Protein AF-A0A523PWT5-F1 (afdb_monomer_lite)

Structure (mmCIF, N/CA/C/O backbone):
data_AF-A0A523PWT5-F1
#
_entry.id   AF-A0A523PWT5-F1
#
loop_
_atom_site.group_PDB
_atom_site.id
_atom_site.type_symbol
_atom_site.label_atom_id
_atom_site.label_alt_id
_atom_site.label_comp_id
_atom_site.label_asym_id
_atom_site.label_entity_id
_atom_site.label_seq_id
_atom_site.pdbx_PDB_ins_code
_atom_site.Cartn_x
_atom_site.Cartn_y
_atom_site.Cartn_z
_atom_site.occupancy
_atom_site.B_iso_or_equiv
_atom_site.auth_seq_id
_atom_site.auth_comp_id
_atom_site.auth_asym_id
_atom_site.auth_atom_id
_atom_site.pdbx_PDB_model_num
ATOM 1 N N . MET A 1 1 ? 28.043 8.373 -42.646 1.00 54.19 1 MET A N 1
ATOM 2 C CA . MET A 1 1 ? 27.068 8.910 -41.674 1.00 54.19 1 MET A CA 1
ATOM 3 C C . MET A 1 1 ? 27.353 10.389 -41.492 1.00 54.19 1 MET A C 1
ATOM 5 O O . MET A 1 1 ? 28.503 10.727 -41.247 1.00 54.19 1 MET A O 1
ATOM 9 N N . SER A 1 2 ? 26.364 11.263 -41.674 1.00 70.19 2 SER A N 1
ATOM 10 C CA . SER A 1 2 ? 26.499 12.677 -41.309 1.00 70.19 2 SER A CA 1
ATOM 11 C C . SER A 1 2 ? 26.561 12.789 -39.786 1.00 70.19 2 SER A C 1
ATOM 13 O O . SER A 1 2 ? 25.683 12.261 -39.105 1.00 70.19 2 SER A O 1
ATOM 15 N N . VAL A 1 3 ? 27.586 13.450 -39.251 1.00 80.00 3 VAL A N 1
ATOM 16 C CA . VAL A 1 3 ? 27.663 13.758 -37.818 1.00 80.00 3 VAL A CA 1
ATOM 17 C C . VAL A 1 3 ? 26.552 14.761 -37.510 1.00 80.00 3 VAL A C 1
ATOM 19 O O . VAL A 1 3 ? 26.529 15.848 -38.082 1.00 80.00 3 VAL A O 1
ATOM 22 N N . LEU A 1 4 ? 25.593 14.372 -36.670 1.00 79.88 4 LEU A N 1
ATOM 23 C CA . LEU A 1 4 ? 24.513 15.260 -36.246 1.00 79.88 4 LEU A CA 1
ATOM 24 C C . LEU A 1 4 ? 25.080 16.330 -35.308 1.00 79.88 4 LEU A C 1
ATOM 26 O O . LEU A 1 4 ? 25.756 16.010 -34.330 1.00 79.88 4 LEU A O 1
ATOM 30 N N . ASP A 1 5 ? 24.784 17.597 -35.593 1.00 83.50 5 ASP A N 1
ATOM 31 C CA . ASP A 1 5 ? 25.078 18.694 -34.676 1.00 83.50 5 ASP A CA 1
ATOM 32 C C . ASP A 1 5 ? 24.077 18.666 -33.516 1.00 83.50 5 ASP A C 1
ATOM 34 O O . ASP A 1 5 ? 22.908 19.026 -33.651 1.00 83.50 5 ASP A O 1
ATOM 38 N N . SER A 1 6 ? 24.560 18.207 -32.366 1.00 80.31 6 SER A N 1
ATOM 39 C CA . SER A 1 6 ? 23.784 18.097 -31.130 1.00 80.31 6 SER A CA 1
ATOM 40 C C . SER A 1 6 ? 23.418 19.443 -30.487 1.00 80.31 6 SER A C 1
ATOM 42 O O . SER A 1 6 ? 22.618 19.449 -29.551 1.00 80.31 6 SER A O 1
ATOM 44 N N . LYS A 1 7 ? 23.990 20.571 -30.950 1.00 83.69 7 LYS A N 1
ATOM 45 C CA . LYS A 1 7 ? 23.779 21.928 -30.403 1.00 83.69 7 LYS A CA 1
ATOM 46 C C . LYS A 1 7 ? 23.855 22.001 -28.871 1.00 83.69 7 LYS A C 1
ATOM 48 O O . LYS A 1 7 ? 23.129 22.768 -28.235 1.00 83.69 7 LYS A O 1
ATOM 53 N N . ILE A 1 8 ? 24.726 21.189 -28.266 1.00 85.75 8 ILE A N 1
ATOM 54 C CA . ILE A 1 8 ? 24.908 21.158 -26.812 1.00 85.75 8 ILE A CA 1
ATOM 55 C C . ILE A 1 8 ? 25.409 22.536 -26.358 1.00 85.75 8 ILE A C 1
ATOM 57 O O . ILE A 1 8 ? 26.405 23.016 -26.900 1.00 85.75 8 ILE A O 1
ATOM 61 N N . PRO A 1 9 ? 24.788 23.166 -25.343 1.00 88.81 9 PRO A N 1
ATOM 62 C CA . PRO A 1 9 ? 25.244 24.463 -24.867 1.00 88.81 9 PRO A CA 1
ATOM 63 C C . PRO A 1 9 ? 26.698 24.428 -24.377 1.00 88.81 9 PRO A C 1
ATOM 65 O O . PRO A 1 9 ? 27.157 23.455 -23.763 1.00 88.81 9 PRO A O 1
ATOM 68 N N . GLU A 1 10 ? 27.425 25.508 -24.638 1.00 87.06 10 GLU A N 1
ATOM 69 C CA . GLU A 1 10 ? 28.826 25.655 -24.247 1.00 87.06 10 GLU A CA 1
ATOM 70 C C . GLU A 1 10 ? 28.987 25.921 -22.737 1.00 87.06 10 GLU A C 1
ATOM 72 O O . GLU A 1 10 ? 28.066 26.373 -22.052 1.00 87.06 10 GLU A O 1
ATOM 77 N N . GLY A 1 11 ? 30.186 25.651 -22.213 1.00 90.12 11 GLY A N 1
ATOM 78 C CA . GLY A 1 11 ? 30.576 25.963 -20.833 1.00 90.12 11 GLY A CA 1
ATOM 79 C C . GLY A 1 11 ? 30.589 24.774 -19.855 1.00 90.12 11 GLY A C 1
ATOM 80 O O . GLY A 1 11 ? 30.287 23.637 -20.239 1.00 90.12 11 GLY A O 1
ATOM 81 N N . PRO A 1 12 ? 30.970 25.019 -18.583 1.00 92.06 12 PRO A N 1
ATOM 82 C CA . PRO A 1 12 ? 31.099 23.984 -17.552 1.00 92.06 12 PRO A CA 1
ATOM 83 C C . PRO A 1 12 ? 29.768 23.292 -17.255 1.00 92.06 12 PRO A C 1
ATOM 85 O O . PRO A 1 12 ? 28.754 23.965 -17.094 1.00 92.06 12 PRO A O 1
ATOM 88 N N . LEU A 1 13 ? 29.766 21.959 -17.119 1.00 88.00 13 LEU A N 1
ATOM 89 C CA . LEU A 1 13 ? 28.544 21.155 -16.937 1.00 88.00 13 LEU A CA 1
ATOM 90 C C . LEU A 1 13 ? 27.651 21.654 -15.787 1.00 88.00 13 LEU A C 1
ATOM 92 O O . LEU A 1 13 ? 26.434 21.699 -15.949 1.00 88.00 13 LEU A O 1
ATOM 96 N N . LYS A 1 14 ? 28.265 22.079 -14.673 1.00 92.19 14 LYS A N 1
ATOM 97 C CA . LYS A 1 14 ? 27.580 22.620 -13.487 1.00 92.19 14 LYS A CA 1
ATOM 98 C C . LYS A 1 14 ? 26.657 23.799 -13.821 1.00 92.19 14 LYS A C 1
ATOM 100 O O . LYS A 1 14 ? 25.537 23.851 -13.326 1.00 92.19 14 LYS A O 1
ATOM 105 N N . ASP A 1 15 ? 27.114 24.709 -14.680 1.00 91.06 15 ASP A N 1
ATOM 106 C CA . ASP A 1 15 ? 26.415 25.967 -14.980 1.00 91.06 15 ASP A CA 1
ATOM 107 C C . ASP A 1 15 ? 25.777 25.969 -16.377 1.00 91.06 15 ASP A C 1
ATOM 109 O O . ASP A 1 15 ? 24.975 26.845 -16.700 1.00 91.06 15 ASP A O 1
ATOM 113 N N . LYS A 1 16 ? 26.111 24.977 -17.211 1.00 92.38 16 LYS A N 1
ATOM 114 C CA . LYS A 1 16 ? 25.746 24.872 -18.630 1.00 92.38 16 LYS A CA 1
ATOM 115 C C . LYS A 1 16 ? 24.257 25.105 -18.879 1.00 92.38 16 LYS A C 1
ATOM 117 O O . LYS A 1 16 ? 23.887 25.994 -19.645 1.00 92.38 16 LYS A O 1
ATOM 122 N N . TRP A 1 17 ? 23.396 24.340 -18.209 1.00 86.31 17 TRP A N 1
ATOM 123 C CA . TRP A 1 17 ? 21.947 24.413 -18.424 1.00 86.31 17 TRP A CA 1
ATOM 124 C C . TRP A 1 17 ? 21.312 25.657 -17.812 1.00 86.31 17 TRP A C 1
ATOM 126 O O . TRP A 1 17 ? 20.371 26.208 -18.381 1.00 86.31 17 TRP A O 1
ATOM 136 N N . THR A 1 18 ? 21.843 26.140 -16.691 1.00 90.44 18 THR A N 1
ATOM 137 C CA . THR A 1 18 ? 21.415 27.408 -16.089 1.00 90.44 18 THR A CA 1
ATOM 138 C C . THR A 1 18 ? 21.717 28.570 -17.031 1.00 90.44 18 THR A C 1
ATOM 140 O O . THR A 1 18 ? 20.829 29.356 -17.355 1.00 90.44 18 THR A O 1
ATOM 143 N N . ASN A 1 19 ? 22.939 28.625 -17.560 1.00 89.62 19 ASN A N 1
ATOM 144 C CA . ASN A 1 19 ? 23.363 29.646 -18.513 1.00 89.62 19 ASN A CA 1
ATOM 145 C C . ASN A 1 19 ? 22.569 29.584 -19.817 1.00 89.62 19 ASN A C 1
ATOM 147 O O . ASN A 1 19 ? 22.203 30.629 -20.353 1.00 89.62 19 ASN A O 1
ATOM 151 N N . HIS A 1 20 ? 22.276 28.380 -20.311 1.00 90.75 20 HIS A N 1
ATOM 152 C CA . HIS A 1 20 ? 21.443 28.204 -21.494 1.00 90.75 20 HIS A CA 1
ATOM 153 C C . HIS A 1 20 ? 20.022 28.736 -21.269 1.00 90.75 20 HIS A C 1
ATOM 155 O O . HIS A 1 20 ? 19.563 29.569 -22.045 1.00 90.75 20 HIS A O 1
ATOM 161 N N . LYS A 1 21 ? 19.356 28.340 -20.174 1.00 85.50 21 LYS A N 1
ATOM 162 C CA . LYS A 1 21 ? 18.002 28.820 -19.837 1.00 85.50 21 LYS A CA 1
ATOM 163 C C . LYS A 1 21 ? 17.928 30.338 -19.675 1.00 85.50 21 LYS A C 1
ATOM 165 O O . LYS A 1 21 ? 16.935 30.933 -20.066 1.00 85.50 21 LYS A O 1
ATOM 170 N N . ASN A 1 22 ? 18.972 30.965 -19.137 1.00 89.44 22 ASN A N 1
ATOM 171 C CA . ASN A 1 22 ? 19.004 32.418 -18.952 1.00 89.44 22 ASN A CA 1
ATOM 172 C C . ASN A 1 22 ? 19.191 33.195 -20.265 1.00 89.44 22 ASN A C 1
ATOM 174 O O . ASN A 1 22 ? 18.891 34.385 -20.312 1.00 89.44 22 ASN A O 1
ATOM 178 N N . LYS A 1 23 ? 19.728 32.551 -21.308 1.00 88.19 23 LYS A N 1
ATOM 179 C CA . LYS A 1 23 ? 20.067 33.189 -22.591 1.00 88.19 23 LYS A CA 1
ATOM 180 C C . LYS A 1 23 ? 19.168 32.757 -23.746 1.00 88.19 23 LYS A C 1
ATOM 182 O O . LYS A 1 23 ? 19.228 33.369 -24.808 1.00 88.19 23 LYS A O 1
ATOM 187 N N . ILE A 1 24 ? 18.391 31.688 -23.580 1.00 88.00 24 ILE A N 1
ATOM 188 C CA . ILE A 1 24 ? 17.516 31.187 -24.634 1.00 88.00 24 ILE A CA 1
ATOM 189 C C . ILE A 1 24 ? 16.408 32.202 -24.921 1.00 88.00 24 ILE A C 1
ATOM 191 O O . ILE A 1 24 ? 15.848 32.819 -24.015 1.00 88.00 24 ILE A O 1
ATOM 195 N N . ASN A 1 25 ? 16.078 32.363 -26.200 1.00 85.38 25 ASN A N 1
ATOM 196 C CA . ASN A 1 25 ? 14.958 33.198 -26.601 1.00 85.38 25 ASN A CA 1
ATOM 197 C C . ASN A 1 25 ? 13.656 32.602 -26.063 1.00 85.38 25 ASN A C 1
ATOM 199 O O . ASN A 1 25 ? 13.344 31.434 -26.306 1.00 85.38 25 ASN A O 1
ATOM 203 N N . VAL A 1 26 ? 12.880 33.419 -25.356 1.00 86.06 26 VAL A N 1
ATOM 204 C CA . VAL A 1 26 ? 11.539 33.039 -24.916 1.00 86.06 26 VAL A CA 1
ATOM 205 C C . VAL A 1 26 ? 10.606 32.904 -26.113 1.00 86.06 26 VAL A C 1
ATOM 207 O O . VAL A 1 26 ? 10.611 33.715 -27.040 1.00 86.06 26 VAL A O 1
ATOM 210 N N . ILE A 1 27 ? 9.785 31.861 -26.081 1.00 86.06 27 ILE A N 1
ATOM 211 C CA . ILE A 1 27 ? 8.830 31.569 -27.144 1.00 86.06 27 ILE A CA 1
ATOM 212 C C . ILE A 1 27 ? 7.533 32.304 -26.823 1.00 86.06 27 ILE A C 1
ATOM 214 O O . ILE A 1 27 ? 6.902 32.060 -25.794 1.00 86.06 27 ILE A O 1
ATOM 218 N N . ASN A 1 28 ? 7.120 33.200 -27.718 1.00 87.31 28 ASN A N 1
ATOM 219 C CA . ASN A 1 28 ? 5.803 33.821 -27.633 1.00 87.31 28 ASN A CA 1
ATOM 220 C C . ASN A 1 28 ? 4.716 32.726 -27.736 1.00 87.31 28 ASN A C 1
ATOM 222 O O . ASN A 1 28 ? 4.807 31.897 -28.646 1.00 87.31 28 ASN A O 1
ATOM 226 N N . PRO A 1 29 ? 3.684 32.715 -26.866 1.00 86.19 29 PRO A N 1
ATOM 227 C CA . PRO A 1 29 ? 2.597 31.736 -26.918 1.00 86.19 29 PRO A CA 1
ATOM 228 C C . PRO A 1 29 ? 1.988 31.522 -28.310 1.00 86.19 29 PRO A C 1
ATOM 230 O O . PRO A 1 29 ? 1.748 30.377 -28.691 1.00 86.19 29 PRO A O 1
ATOM 233 N N . SER A 1 30 ? 1.820 32.585 -29.101 1.00 88.19 30 SER A N 1
ATOM 234 C CA . SER A 1 30 ? 1.265 32.505 -30.461 1.00 88.19 30 SER A CA 1
ATOM 235 C C . SER A 1 30 ? 2.159 31.741 -31.443 1.00 88.19 30 SER A C 1
ATOM 237 O O . SER A 1 30 ? 1.672 31.211 -32.438 1.00 88.19 30 SER A O 1
ATOM 239 N N . ASN A 1 31 ? 3.459 31.648 -31.155 1.00 91.06 31 ASN A N 1
ATOM 240 C CA . ASN A 1 31 ? 4.450 31.031 -32.035 1.00 91.06 31 ASN A CA 1
ATOM 241 C C . ASN A 1 31 ? 4.714 29.559 -31.701 1.00 91.06 31 ASN A C 1
ATOM 243 O O . ASN A 1 31 ? 5.410 28.890 -32.460 1.00 91.06 31 ASN A O 1
ATOM 247 N N . LYS A 1 32 ? 4.175 29.028 -30.594 1.00 90.38 32 LYS A N 1
ATOM 248 C CA . LYS A 1 32 ? 4.450 27.648 -30.156 1.00 90.38 32 LYS A CA 1
ATOM 249 C C . LYS A 1 32 ? 4.092 26.604 -31.217 1.00 90.38 32 LYS A C 1
ATOM 251 O O . LYS A 1 32 ? 4.858 25.673 -31.434 1.00 90.38 32 LYS A O 1
ATOM 256 N N . ARG A 1 33 ? 2.995 26.817 -31.953 1.00 89.19 33 ARG A N 1
ATOM 257 C CA . ARG A 1 33 ? 2.537 25.928 -33.038 1.00 89.19 33 ARG A CA 1
ATOM 258 C C . ARG A 1 33 ? 3.483 25.872 -34.239 1.00 89.19 33 ARG A C 1
ATOM 260 O O . ARG A 1 33 ? 3.375 24.956 -35.042 1.00 89.19 33 ARG A O 1
ATOM 267 N N . LEU A 1 34 ? 4.379 26.851 -34.375 1.00 90.69 34 LEU A N 1
ATOM 268 C CA . LEU A 1 34 ? 5.377 26.906 -35.446 1.00 90.69 34 LEU A CA 1
ATOM 269 C C . LEU A 1 34 ? 6.640 26.103 -35.108 1.00 90.69 34 LEU A C 1
ATOM 271 O O . LEU A 1 34 ? 7.539 26.001 -35.939 1.00 90.69 34 LEU A O 1
ATOM 275 N N . ILE A 1 35 ? 6.737 25.581 -33.883 1.00 91.12 35 ILE A N 1
ATOM 276 C CA . ILE A 1 35 ? 7.895 24.834 -33.408 1.00 91.12 35 ILE A CA 1
ATOM 277 C C . ILE A 1 35 ? 7.536 23.354 -33.377 1.00 91.12 35 ILE A C 1
ATOM 279 O O . ILE A 1 35 ? 6.671 22.921 -32.612 1.00 91.12 35 ILE A O 1
ATOM 283 N N . ASP A 1 36 ? 8.257 22.597 -34.199 1.00 93.94 36 ASP A N 1
ATOM 284 C CA . ASP A 1 36 ? 8.223 21.144 -34.201 1.00 93.94 36 ASP A CA 1
ATOM 285 C C . ASP A 1 36 ? 9.089 20.604 -33.060 1.00 93.94 36 ASP A C 1
ATOM 287 O O . ASP A 1 36 ? 10.298 20.844 -33.010 1.00 93.94 36 ASP A O 1
ATOM 291 N N . VAL A 1 37 ? 8.479 19.833 -32.164 1.00 92.88 37 VAL A N 1
ATOM 292 C CA . VAL A 1 37 ? 9.185 19.093 -31.117 1.00 92.88 37 VAL A CA 1
ATOM 293 C C . VAL A 1 37 ? 9.134 17.616 -31.466 1.00 92.88 37 VAL A C 1
ATOM 295 O O . VAL A 1 37 ? 8.063 17.017 -31.517 1.00 92.88 37 VAL A O 1
ATOM 298 N N . ILE A 1 38 ? 10.300 17.021 -31.699 1.00 93.62 38 ILE A N 1
ATOM 299 C CA . ILE A 1 38 ? 10.418 15.581 -31.903 1.00 93.62 38 ILE A CA 1
ATOM 300 C C . ILE A 1 38 ? 10.750 14.928 -30.563 1.00 93.62 38 ILE A C 1
ATOM 302 O O . ILE A 1 38 ? 11.800 15.196 -29.983 1.00 93.62 38 ILE A O 1
ATOM 306 N N . VAL A 1 39 ? 9.859 14.062 -30.087 1.00 90.50 39 VAL A N 1
ATOM 307 C CA . VAL A 1 39 ? 10.085 13.230 -28.903 1.00 90.50 39 VAL A CA 1
ATOM 308 C C . VAL A 1 39 ? 10.398 11.816 -29.372 1.00 90.50 39 VAL A C 1
ATOM 310 O O . VAL A 1 39 ? 9.617 11.218 -30.108 1.00 90.50 39 VAL A O 1
ATOM 313 N N . VAL A 1 40 ? 11.553 11.284 -28.971 1.00 88.25 40 VAL A N 1
ATOM 314 C CA . VAL A 1 40 ? 11.975 9.918 -29.307 1.00 88.25 40 VAL A CA 1
ATOM 315 C C . VAL A 1 40 ? 11.870 9.053 -28.052 1.00 88.25 40 VAL A C 1
ATOM 317 O O . VAL A 1 40 ? 12.601 9.259 -27.087 1.00 88.25 40 VAL A O 1
ATOM 320 N N . GLY A 1 41 ? 10.946 8.092 -28.080 1.00 78.69 41 GLY A N 1
ATOM 321 C CA . GLY A 1 41 ? 10.563 7.222 -26.968 1.00 78.69 41 GLY A CA 1
ATOM 322 C C . GLY A 1 41 ? 9.187 7.580 -26.391 1.00 78.69 41 GLY A C 1
ATOM 323 O O . GLY A 1 41 ? 8.940 8.721 -26.022 1.00 78.69 41 GLY A O 1
ATOM 324 N N . THR A 1 42 ? 8.296 6.589 -26.270 1.00 77.06 42 THR A N 1
ATOM 325 C CA . THR A 1 42 ? 6.910 6.749 -25.770 1.00 77.06 42 THR A CA 1
ATOM 326 C C . THR A 1 42 ? 6.673 6.109 -24.392 1.00 77.06 42 THR A C 1
ATOM 328 O O . THR A 1 42 ? 5.536 5.849 -24.012 1.00 77.06 42 THR A O 1
ATOM 331 N N . GLY A 1 43 ? 7.734 5.846 -23.617 1.00 71.44 43 GLY A N 1
ATOM 332 C CA . GLY A 1 43 ? 7.604 5.481 -22.193 1.00 71.44 43 GLY A CA 1
ATOM 333 C C . GLY A 1 43 ? 7.120 6.663 -21.337 1.00 71.44 43 GLY A C 1
ATOM 334 O O . GLY A 1 43 ? 6.965 7.752 -21.872 1.00 71.44 43 GLY A O 1
ATOM 335 N N . LEU A 1 44 ? 6.937 6.498 -20.016 1.00 66.06 44 LEU A N 1
ATOM 336 C CA . LEU A 1 44 ? 6.339 7.530 -19.132 1.00 66.06 44 LEU A CA 1
ATOM 337 C C . LEU A 1 44 ? 6.867 8.940 -19.373 1.00 66.06 44 LEU A C 1
ATOM 339 O O . LEU A 1 44 ? 6.092 9.840 -19.659 1.00 66.06 44 LEU A O 1
ATOM 343 N N . ALA A 1 45 ? 8.186 9.121 -19.294 1.00 72.88 45 ALA A N 1
ATOM 344 C CA . ALA A 1 45 ? 8.794 10.437 -19.433 1.00 72.88 45 ALA A CA 1
ATOM 345 C C . ALA A 1 45 ? 8.599 11.024 -20.840 1.00 72.88 45 ALA A C 1
ATOM 347 O O . ALA A 1 45 ? 8.323 12.210 -20.973 1.00 72.88 45 ALA A O 1
ATOM 348 N N . GLY A 1 46 ? 8.714 10.202 -21.888 1.00 81.00 46 GLY A N 1
ATOM 349 C CA . GLY A 1 46 ? 8.548 10.648 -23.272 1.00 81.00 46 GLY A CA 1
ATOM 350 C C . GLY A 1 46 ? 7.087 10.924 -23.632 1.00 81.00 46 GLY A C 1
ATOM 351 O O . GLY A 1 46 ? 6.782 11.956 -24.220 1.00 81.00 46 GLY A O 1
ATOM 352 N N . GLY A 1 47 ? 6.170 10.053 -23.209 1.00 81.31 47 GLY A N 1
ATOM 353 C CA . GLY A 1 47 ? 4.728 10.247 -23.351 1.00 81.31 47 GLY A CA 1
ATOM 354 C C . GLY A 1 47 ? 4.238 11.482 -22.596 1.00 81.31 47 GLY A C 1
ATOM 355 O O . GLY A 1 47 ? 3.570 12.321 -23.195 1.00 81.31 47 GLY A O 1
ATOM 356 N N . ALA A 1 48 ? 4.639 11.644 -21.330 1.00 78.06 48 ALA A N 1
ATOM 357 C CA . ALA A 1 48 ? 4.308 12.822 -20.529 1.00 78.06 48 ALA A CA 1
ATOM 358 C C . ALA A 1 48 ? 4.884 14.100 -21.150 1.00 78.06 48 ALA A C 1
ATOM 360 O O . ALA A 1 48 ? 4.147 15.053 -21.372 1.00 78.06 48 ALA A O 1
ATOM 361 N N . ALA A 1 49 ? 6.165 14.106 -21.538 1.00 83.31 49 ALA A N 1
ATOM 362 C CA . ALA A 1 49 ? 6.764 15.259 -22.209 1.00 83.31 49 ALA A CA 1
ATOM 363 C C . ALA A 1 49 ? 6.028 15.613 -23.508 1.00 83.31 49 ALA A C 1
ATOM 365 O O . ALA A 1 49 ? 5.773 16.789 -23.767 1.00 83.31 49 ALA A O 1
ATOM 366 N N . ALA A 1 50 ? 5.662 14.612 -24.313 1.00 89.94 50 ALA A N 1
ATOM 367 C CA . ALA A 1 50 ? 4.925 14.836 -25.547 1.00 89.94 50 ALA A CA 1
ATOM 368 C C . ALA A 1 50 ? 3.534 15.433 -25.283 1.00 89.94 50 ALA A C 1
ATOM 370 O O . ALA A 1 50 ? 3.167 16.413 -25.932 1.00 89.94 50 ALA A O 1
ATOM 371 N N . ALA A 1 51 ? 2.796 14.885 -24.314 1.00 84.69 51 ALA A N 1
ATOM 372 C CA . ALA A 1 51 ? 1.474 15.366 -23.926 1.00 84.69 51 ALA A CA 1
ATOM 373 C C . ALA A 1 51 ? 1.531 16.795 -23.368 1.00 84.69 51 ALA A C 1
ATOM 375 O O . ALA A 1 51 ? 0.860 17.677 -23.899 1.00 84.69 51 ALA A O 1
ATOM 376 N N . SER A 1 52 ? 2.398 17.065 -22.386 1.00 85.06 52 SER A N 1
ATOM 377 C CA . SER A 1 52 ? 2.527 18.397 -21.783 1.00 85.06 52 SER A CA 1
ATOM 378 C C . SER A 1 52 ? 2.962 19.452 -22.807 1.00 85.06 52 SER A C 1
ATOM 380 O O . SER A 1 52 ? 2.461 20.574 -22.804 1.00 85.06 52 SER A O 1
ATOM 382 N N . LEU A 1 53 ? 3.876 19.121 -23.728 1.00 89.44 53 LEU A N 1
ATOM 383 C CA . LEU A 1 53 ? 4.269 20.047 -24.796 1.00 89.44 53 LEU A CA 1
ATOM 384 C C . LEU A 1 53 ? 3.126 20.279 -25.798 1.00 89.44 53 LEU A C 1
ATOM 386 O O . LEU A 1 53 ? 2.923 21.412 -26.242 1.00 89.44 53 LEU A O 1
ATOM 390 N N . ALA A 1 54 ? 2.346 19.250 -26.125 1.00 89.06 54 ALA A N 1
ATOM 391 C CA . ALA A 1 54 ? 1.176 19.405 -26.982 1.00 89.06 54 ALA A CA 1
ATOM 392 C C . ALA A 1 54 ? 0.106 20.292 -26.318 1.00 89.06 54 ALA A C 1
ATOM 394 O O . ALA A 1 54 ? -0.384 21.224 -26.958 1.00 89.06 54 ALA A O 1
ATOM 395 N N . GLU A 1 55 ? -0.186 20.090 -25.028 1.00 86.75 55 GLU A N 1
ATOM 396 C CA . GLU A 1 55 ? -1.102 20.939 -24.245 1.00 86.75 55 GLU A CA 1
ATOM 397 C C . GLU A 1 55 ? -0.633 22.396 -24.183 1.00 86.75 55 GLU A C 1
ATOM 399 O O . GLU A 1 55 ? -1.431 23.328 -24.300 1.00 86.75 55 GLU A O 1
ATOM 404 N N . LEU A 1 56 ? 0.681 22.618 -24.080 1.00 86.75 56 LEU A N 1
ATOM 405 C CA . LEU A 1 56 ? 1.258 23.959 -24.137 1.00 86.75 56 LEU A CA 1
ATOM 406 C C . LEU A 1 56 ? 1.107 24.626 -25.513 1.00 86.75 56 LEU A C 1
ATOM 408 O O . LEU A 1 56 ? 1.328 25.840 -25.588 1.00 86.75 56 LEU A O 1
ATOM 412 N N . GLY A 1 57 ? 0.734 23.882 -26.560 1.00 90.06 57 GLY A N 1
ATOM 413 C CA . GLY A 1 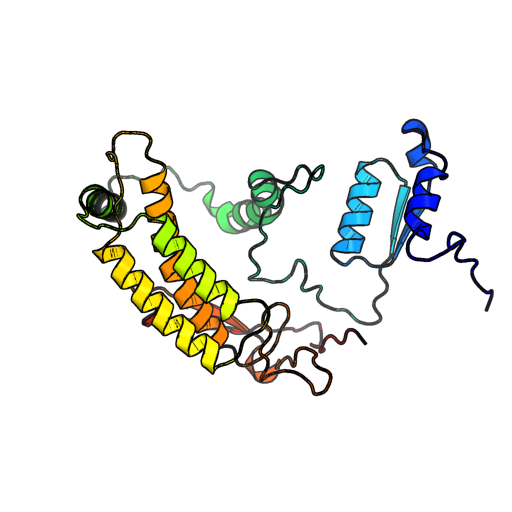57 ? 0.447 24.370 -27.910 1.00 90.06 57 GLY A CA 1
ATOM 414 C C . GLY A 1 57 ? 1.566 24.156 -28.934 1.00 90.06 57 GLY A C 1
ATOM 415 O O . GLY A 1 57 ? 1.548 24.821 -29.971 1.00 90.06 57 GLY A O 1
ATOM 416 N N . TYR A 1 58 ? 2.548 23.294 -28.651 1.00 94.50 58 TYR A N 1
ATOM 417 C CA . TYR A 1 58 ? 3.615 22.940 -29.596 1.00 94.50 58 TYR A CA 1
ATOM 418 C C . TYR A 1 58 ? 3.155 21.910 -30.635 1.00 94.50 58 TYR A C 1
ATOM 420 O O . TYR A 1 58 ? 2.229 21.139 -30.383 1.00 94.50 58 TYR A O 1
ATOM 428 N N . ASN A 1 59 ? 3.828 21.857 -31.791 1.00 93.94 59 ASN A N 1
ATOM 429 C CA . ASN A 1 59 ? 3.614 20.780 -32.757 1.00 93.94 59 ASN A CA 1
ATOM 430 C C . ASN A 1 59 ? 4.504 19.582 -32.400 1.00 93.94 59 ASN A C 1
ATOM 432 O O . ASN A 1 59 ? 5.692 19.555 -32.721 1.00 93.94 59 ASN A O 1
ATOM 436 N N . VAL A 1 60 ? 3.951 18.602 -31.689 1.00 95.56 60 VAL A N 1
ATOM 437 C CA . VAL A 1 60 ? 4.733 17.479 -31.160 1.00 95.56 60 VAL A CA 1
ATOM 438 C C . VAL A 1 60 ? 4.618 16.255 -32.065 1.00 95.56 60 VAL A C 1
ATOM 440 O O . VAL A 1 60 ? 3.525 15.778 -32.356 1.00 95.56 60 VAL A O 1
ATOM 443 N N . LYS A 1 61 ? 5.765 15.704 -32.466 1.00 93.75 61 LYS A N 1
ATOM 444 C CA . LYS A 1 61 ? 5.882 14.433 -33.186 1.00 93.75 61 LYS A CA 1
ATOM 445 C C . LYS A 1 61 ? 6.551 13.426 -32.257 1.00 93.75 61 LYS A C 1
ATOM 447 O O . LYS A 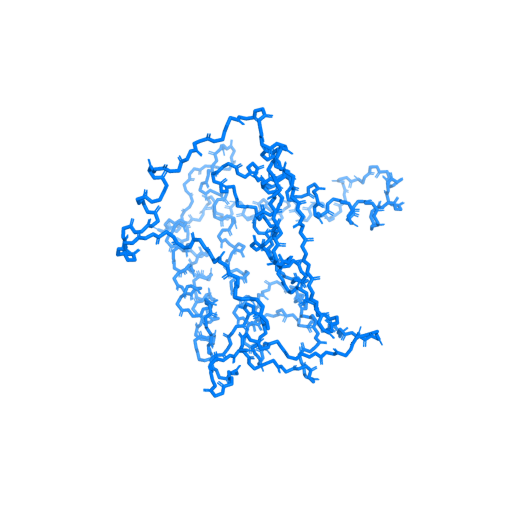1 61 ? 7.743 13.538 -31.979 1.00 93.75 61 LYS A O 1
ATOM 452 N N . SER A 1 62 ? 5.780 12.470 -31.750 1.00 90.38 62 SER A N 1
ATOM 453 C CA . SER A 1 62 ? 6.292 11.424 -30.865 1.00 90.38 62 SER A CA 1
ATOM 454 C C . SER A 1 62 ? 6.562 10.153 -31.662 1.00 90.38 62 SER A C 1
ATOM 456 O O . SER A 1 62 ? 5.667 9.629 -32.323 1.00 90.38 62 SER A O 1
ATOM 458 N N . PHE A 1 63 ? 7.800 9.671 -31.617 1.00 88.31 63 PHE A N 1
ATOM 459 C CA . PHE A 1 63 ? 8.234 8.467 -32.312 1.00 88.31 63 PHE A CA 1
ATOM 460 C C . PHE A 1 63 ? 8.674 7.424 -31.298 1.00 88.31 63 PHE A C 1
ATOM 462 O O . PHE A 1 63 ? 9.468 7.702 -30.402 1.00 88.31 63 PHE A O 1
ATOM 469 N N . CYS A 1 64 ? 8.223 6.191 -31.480 1.00 80.44 64 CYS A N 1
ATOM 470 C CA . CYS A 1 64 ? 8.796 5.037 -30.813 1.00 80.44 64 CYS A CA 1
ATOM 471 C C . CYS A 1 64 ? 9.185 4.025 -31.875 1.00 80.44 64 CYS A C 1
ATOM 473 O O . CYS A 1 64 ? 8.395 3.719 -32.765 1.00 80.44 64 CYS A O 1
ATOM 475 N N . TYR A 1 65 ? 10.408 3.523 -31.772 1.00 77.38 65 TYR A N 1
ATOM 476 C CA . TYR A 1 65 ? 10.851 2.370 -32.526 1.00 77.38 65 TYR A CA 1
ATOM 477 C C . TYR A 1 65 ? 11.158 1.267 -31.524 1.00 77.38 65 TYR A C 1
ATOM 479 O O . TYR A 1 65 ? 11.959 1.467 -30.608 1.00 77.38 65 TYR A O 1
ATOM 487 N N . GLN A 1 66 ? 10.499 0.127 -31.683 1.00 66.44 66 GLN A N 1
ATOM 488 C CA . GLN A 1 66 ? 10.846 -1.095 -30.978 1.00 66.44 66 GLN A CA 1
ATOM 489 C C . GLN A 1 66 ? 11.097 -2.167 -32.032 1.00 66.44 66 GLN A C 1
ATOM 491 O O . GLN A 1 66 ? 10.300 -2.347 -32.949 1.00 66.44 66 GLN A O 1
ATOM 496 N N . ASP A 1 67 ? 12.224 -2.854 -31.899 1.00 66.12 67 ASP A N 1
ATOM 497 C CA . ASP A 1 67 ? 12.626 -3.987 -32.739 1.00 66.12 67 ASP A CA 1
ATOM 498 C C . ASP A 1 67 ? 11.774 -5.249 -32.504 1.00 66.12 67 ASP A C 1
ATOM 500 O O . ASP A 1 67 ? 11.862 -6.222 -33.246 1.00 66.12 67 ASP A O 1
ATOM 504 N N . SER A 1 68 ? 10.959 -5.232 -31.453 1.00 53.94 68 SER A N 1
ATOM 505 C CA . SER A 1 68 ? 10.101 -6.313 -30.988 1.00 53.94 68 SER A CA 1
ATOM 506 C C . SER A 1 68 ? 8.931 -5.717 -30.198 1.00 53.94 68 SER A C 1
ATOM 508 O O . SER A 1 68 ? 9.107 -4.676 -29.563 1.00 53.94 68 SER A O 1
ATOM 510 N N . PRO A 1 69 ? 7.737 -6.333 -30.195 1.00 52.41 69 PRO A N 1
ATOM 511 C CA . PRO A 1 69 ? 6.655 -5.923 -29.305 1.00 52.41 69 PRO A CA 1
ATOM 512 C C . PRO A 1 69 ? 7.087 -6.101 -27.843 1.00 52.41 69 PRO A C 1
ATOM 514 O O . PRO A 1 69 ? 7.297 -7.226 -27.393 1.00 52.41 69 PRO A O 1
ATOM 517 N N . ARG A 1 70 ? 7.237 -5.005 -27.088 1.00 54.41 70 ARG A N 1
ATOM 518 C CA . ARG A 1 70 ? 7.556 -5.053 -25.652 1.00 54.41 70 ARG A CA 1
ATOM 519 C C . ARG A 1 70 ? 6.410 -4.456 -24.842 1.00 54.41 70 ARG A C 1
ATOM 521 O O . ARG A 1 70 ? 5.897 -3.383 -25.161 1.00 54.41 70 ARG A O 1
ATOM 528 N N . ARG A 1 71 ? 6.028 -5.118 -23.746 1.00 47.03 71 ARG A N 1
ATOM 529 C CA . ARG A 1 71 ? 5.041 -4.575 -22.802 1.00 47.03 71 ARG A CA 1
ATOM 530 C C . ARG A 1 71 ? 5.667 -3.416 -22.021 1.00 47.03 71 ARG A C 1
ATOM 532 O O . ARG A 1 71 ? 6.638 -3.589 -21.285 1.00 47.03 71 ARG A O 1
ATOM 539 N N . ALA A 1 72 ? 5.102 -2.217 -22.153 1.00 51.00 72 ALA A N 1
ATOM 540 C CA . ALA A 1 72 ? 5.474 -1.084 -21.314 1.00 51.00 72 ALA A CA 1
ATOM 541 C C . ALA A 1 72 ? 4.863 -1.257 -19.909 1.00 51.00 72 ALA A C 1
ATOM 543 O O . ALA A 1 72 ? 3.716 -0.891 -19.663 1.00 51.00 72 ALA A O 1
ATOM 544 N N . HIS A 1 73 ? 5.644 -1.790 -18.967 1.00 51.91 73 HIS A N 1
ATOM 545 C CA . HIS A 1 73 ? 5.240 -2.009 -17.563 1.00 51.91 73 HIS A CA 1
ATOM 546 C C . HIS A 1 73 ? 4.907 -0.730 -16.780 1.00 51.91 73 HIS A C 1
ATOM 548 O O . HIS A 1 73 ? 4.482 -0.789 -15.636 1.00 51.91 73 HIS A O 1
ATOM 554 N N . SER A 1 74 ? 5.110 0.434 -17.383 1.00 51.50 74 SER A N 1
ATOM 555 C CA . SER A 1 74 ? 4.933 1.710 -16.715 1.00 51.50 74 SER A CA 1
ATOM 556 C C . SER A 1 74 ? 3.480 2.158 -16.526 1.00 51.50 74 SER A C 1
ATOM 558 O O . SER A 1 74 ? 3.205 2.901 -15.596 1.00 51.50 74 SER A O 1
ATOM 560 N N . ILE A 1 75 ? 2.576 1.732 -17.412 1.00 40.78 75 ILE A N 1
ATOM 561 C CA . ILE A 1 75 ? 1.114 1.900 -17.279 1.00 40.78 75 ILE A CA 1
ATOM 562 C C . ILE A 1 75 ? 0.440 0.524 -17.188 1.00 40.78 75 ILE A C 1
ATOM 564 O O . ILE A 1 75 ? -0.581 0.376 -16.532 1.00 40.78 75 ILE A O 1
ATOM 568 N N . ALA A 1 76 ? 1.046 -0.509 -17.788 1.00 36.75 76 ALA A N 1
ATOM 569 C CA . ALA A 1 76 ? 0.549 -1.881 -17.762 1.00 36.75 76 ALA A CA 1
ATOM 570 C C . ALA A 1 76 ? 1.109 -2.718 -16.598 1.00 36.75 76 ALA A C 1
ATOM 572 O O . ALA A 1 76 ? 1.158 -3.945 -16.719 1.00 36.75 76 ALA A O 1
ATOM 573 N N . ALA A 1 77 ? 1.521 -2.094 -15.489 1.00 43.06 77 ALA A N 1
ATOM 574 C CA . ALA A 1 77 ? 1.504 -2.777 -14.202 1.00 43.06 77 ALA A CA 1
ATOM 575 C C . ALA A 1 77 ? 0.027 -3.030 -13.868 1.00 43.06 77 ALA A C 1
ATOM 577 O O . ALA A 1 77 ? -0.605 -2.239 -13.177 1.00 43.06 77 ALA A O 1
ATOM 578 N N . GLN A 1 78 ? -0.551 -4.093 -14.433 1.00 34.78 78 GLN A N 1
ATOM 579 C CA . GLN A 1 78 ? -1.785 -4.672 -13.907 1.00 34.78 78 GLN A CA 1
ATOM 580 C C . GLN A 1 78 ? -1.468 -5.040 -12.452 1.00 34.78 78 GLN A C 1
ATOM 582 O O . GLN A 1 78 ? -0.771 -6.019 -12.213 1.00 34.78 78 GLN A O 1
ATOM 587 N N . GLY A 1 79 ? -1.838 -4.165 -11.513 1.00 39.72 79 GLY A N 1
ATOM 588 C CA . GLY A 1 79 ? -1.505 -4.275 -10.088 1.00 39.72 79 GLY A CA 1
ATOM 589 C C . GLY A 1 79 ? -0.699 -3.110 -9.494 1.00 39.72 79 GLY A C 1
ATOM 590 O O . GLY A 1 79 ? -0.526 -3.054 -8.281 1.00 39.72 79 GLY A O 1
ATOM 591 N N . GLY A 1 80 ? -0.225 -2.149 -10.293 1.00 41.38 80 GLY A N 1
ATOM 592 C CA . GLY A 1 80 ? 0.346 -0.914 -9.754 1.00 41.38 80 GLY A CA 1
ATOM 593 C C . GLY A 1 80 ? -0.763 0.050 -9.336 1.00 41.38 80 GLY A C 1
ATOM 594 O O . GLY A 1 80 ? -1.563 0.457 -10.175 1.00 41.38 80 GLY A O 1
ATOM 595 N N . ILE A 1 81 ? -0.811 0.456 -8.063 1.00 42.94 81 ILE A N 1
ATOM 596 C CA . ILE A 1 81 ? -1.624 1.612 -7.662 1.00 42.94 81 ILE A CA 1
ATOM 597 C C . ILE A 1 81 ? -1.042 2.842 -8.365 1.00 42.94 81 ILE A C 1
ATOM 599 O O . ILE A 1 81 ? 0.025 3.341 -7.998 1.00 42.94 81 ILE A O 1
ATOM 603 N N . ASN A 1 82 ? -1.748 3.345 -9.376 1.00 50.84 82 ASN A N 1
ATOM 604 C CA . ASN A 1 82 ? -1.509 4.686 -9.886 1.00 50.84 82 ASN A CA 1
ATOM 605 C C . ASN A 1 82 ? -1.984 5.661 -8.804 1.00 50.84 82 ASN A C 1
ATOM 607 O O . ASN A 1 82 ? -3.171 5.748 -8.512 1.00 50.84 82 ASN A O 1
ATOM 611 N N . ALA A 1 83 ? -1.056 6.365 -8.161 1.00 51.06 83 ALA A N 1
ATOM 612 C CA . ALA A 1 83 ? -1.408 7.455 -7.262 1.00 51.06 83 ALA A CA 1
ATOM 613 C C . ALA A 1 83 ? -1.584 8.729 -8.090 1.00 51.06 83 ALA A C 1
ATOM 615 O O . ALA A 1 83 ? -0.650 9.124 -8.787 1.00 51.06 83 ALA A O 1
ATOM 616 N N . ALA A 1 84 ? -2.740 9.387 -7.973 1.00 54.50 84 ALA A N 1
ATOM 617 C CA . ALA A 1 84 ? -2.905 10.739 -8.492 1.00 54.50 84 ALA A CA 1
ATOM 618 C C . ALA A 1 84 ? -1.925 11.651 -7.745 1.00 54.50 84 ALA A C 1
ATOM 620 O O . ALA A 1 84 ? -2.026 11.831 -6.525 1.00 54.50 84 ALA A O 1
ATOM 621 N N . LYS A 1 85 ? -0.942 12.187 -8.462 1.00 53.97 85 LYS A N 1
ATOM 622 C CA . LYS A 1 85 ? 0.064 13.086 -7.902 1.00 53.97 85 LYS A CA 1
ATOM 623 C C . LYS A 1 85 ? -0.051 14.391 -8.652 1.00 53.97 85 LYS A C 1
ATOM 625 O O . LYS A 1 85 ? 0.460 14.529 -9.755 1.00 53.97 85 LYS A O 1
ATOM 630 N N . ASN A 1 86 ? -0.685 15.366 -8.011 1.00 62.25 86 ASN A N 1
ATOM 631 C CA . ASN A 1 86 ? -0.797 16.711 -8.555 1.00 62.25 86 ASN A CA 1
ATOM 632 C C . ASN A 1 86 ? 0.553 17.441 -8.472 1.00 62.25 86 ASN A C 1
ATOM 634 O O . ASN A 1 86 ? 0.777 18.275 -7.589 1.00 62.25 86 ASN A O 1
ATOM 638 N N . TYR A 1 87 ? 1.480 17.091 -9.364 1.00 61.81 87 TYR A N 1
ATOM 639 C CA . TYR A 1 87 ? 2.683 17.880 -9.583 1.00 61.81 87 TYR A CA 1
ATOM 640 C C . TYR A 1 87 ? 2.290 19.286 -10.048 1.00 61.81 87 TYR A C 1
ATOM 642 O O . TYR A 1 87 ? 1.249 19.503 -10.668 1.00 61.81 87 TYR A O 1
ATOM 650 N N . GLN A 1 88 ? 3.113 20.278 -9.707 1.00 48.53 88 GLN A N 1
ATOM 651 C CA . GLN A 1 88 ? 2.788 21.675 -9.971 1.00 48.53 88 GLN A CA 1
ATOM 652 C C . GLN A 1 88 ? 2.573 21.915 -11.475 1.00 48.53 88 GLN A C 1
ATOM 654 O O . GLN A 1 88 ? 3.526 21.898 -12.249 1.00 48.53 88 GLN A O 1
ATOM 659 N N . GLY A 1 89 ? 1.323 22.183 -11.861 1.00 55.28 89 GLY A N 1
ATOM 660 C CA . GLY A 1 89 ? 0.934 22.481 -13.242 1.00 55.28 89 GLY A CA 1
ATOM 661 C C . GLY A 1 89 ? 0.384 21.302 -14.048 1.00 55.28 89 GLY A C 1
ATOM 662 O O . GLY A 1 89 ? -0.069 21.543 -15.160 1.00 55.28 89 GLY A O 1
ATOM 663 N N . ASP A 1 90 ? 0.361 20.082 -13.499 1.00 63.44 90 ASP A N 1
ATOM 664 C CA . ASP A 1 90 ? -0.202 18.905 -14.189 1.00 63.44 90 ASP A CA 1
ATOM 665 C C . ASP A 1 90 ? -1.740 18.904 -14.179 1.00 63.44 90 ASP A C 1
ATOM 667 O O . ASP A 1 90 ? -2.389 18.300 -15.033 1.00 63.44 90 ASP A O 1
ATOM 671 N N . GLY A 1 91 ? -2.355 19.573 -13.194 1.00 67.31 91 GLY A N 1
ATOM 672 C CA . GLY A 1 91 ? -3.811 19.538 -13.024 1.00 67.31 91 GLY A CA 1
ATOM 673 C C . GLY A 1 91 ? -4.335 18.113 -12.815 1.00 67.31 91 GLY A C 1
ATOM 674 O O . GLY A 1 91 ? -5.487 17.820 -13.155 1.00 67.31 91 GLY A O 1
ATOM 675 N N . ASP A 1 92 ? -3.475 17.225 -12.312 1.00 68.50 92 ASP A N 1
ATOM 676 C CA . ASP A 1 92 ? -3.829 15.859 -11.966 1.00 68.50 92 ASP A CA 1
ATOM 677 C C . ASP A 1 92 ? -4.649 15.863 -10.670 1.00 68.50 92 ASP A C 1
ATOM 679 O O . ASP A 1 92 ? -4.482 16.707 -9.782 1.00 68.50 92 ASP A O 1
ATOM 683 N N . SER A 1 93 ? -5.597 14.944 -10.573 1.00 74.31 93 SER A N 1
ATOM 684 C CA . SER A 1 93 ? -6.481 14.825 -9.420 1.00 74.31 93 SER A CA 1
ATOM 685 C C . SER A 1 93 ? -6.955 13.392 -9.284 1.00 74.31 93 SER A C 1
ATOM 687 O O . SER A 1 93 ? -7.062 12.660 -10.266 1.00 74.31 93 SER A O 1
ATOM 689 N N . THR A 1 94 ? -7.318 13.009 -8.062 1.00 69.62 94 THR A N 1
ATOM 690 C CA . THR A 1 94 ? -7.984 11.725 -7.818 1.00 69.62 94 THR A CA 1
ATOM 691 C C . THR A 1 94 ? -9.213 11.568 -8.714 1.00 69.62 94 THR A C 1
ATOM 693 O O . THR A 1 94 ? -9.422 10.499 -9.271 1.00 69.62 94 THR A O 1
ATOM 696 N N . TYR A 1 95 ? -9.964 12.648 -8.950 1.00 74.00 95 TYR A N 1
ATOM 697 C CA . TYR A 1 95 ? -11.094 12.655 -9.877 1.00 74.00 95 TYR A CA 1
ATOM 698 C C . TYR A 1 95 ? -10.704 12.290 -11.319 1.00 74.00 95 TYR A C 1
ATOM 700 O O . TYR A 1 95 ? -11.325 11.404 -11.898 1.00 74.00 95 TYR A O 1
ATOM 708 N N . ARG A 1 96 ? -9.680 12.935 -11.900 1.00 67.88 96 ARG A N 1
ATOM 709 C CA . ARG A 1 96 ? -9.214 12.634 -13.270 1.00 67.88 96 ARG A CA 1
ATOM 710 C C . ARG A 1 96 ? -8.696 11.210 -13.389 1.00 67.88 96 ARG A C 1
ATOM 712 O O . ARG A 1 96 ? -9.096 10.510 -14.310 1.00 67.88 96 ARG A O 1
ATOM 719 N N . LEU A 1 97 ? -7.898 10.753 -12.421 1.00 69.81 97 LEU A N 1
ATOM 720 C CA . LEU A 1 97 ? -7.454 9.362 -12.368 1.00 69.81 97 LEU A CA 1
ATOM 721 C C . LEU A 1 97 ? -8.654 8.403 -12.436 1.00 69.81 97 LEU A C 1
ATOM 723 O O . LEU A 1 97 ? -8.677 7.515 -13.286 1.00 69.81 97 LEU A O 1
ATOM 727 N N . PHE A 1 98 ? -9.672 8.604 -11.594 1.00 67.06 98 PHE A N 1
ATOM 728 C CA . PHE A 1 98 ? -10.878 7.774 -11.617 1.00 67.06 98 PHE A CA 1
ATOM 729 C C . PHE A 1 98 ? -11.633 7.876 -12.949 1.00 67.06 98 PHE A C 1
ATOM 731 O O . PHE A 1 98 ? -11.991 6.847 -13.519 1.00 67.06 98 PHE A O 1
ATOM 738 N N . TYR A 1 99 ? -11.858 9.087 -13.461 1.00 68.62 99 TYR A N 1
ATOM 739 C CA . TYR A 1 99 ? -12.642 9.324 -14.674 1.00 68.62 99 TYR A CA 1
ATOM 740 C C . TYR A 1 99 ? -11.975 8.787 -15.947 1.00 68.62 99 TYR A C 1
ATOM 742 O O . TYR A 1 99 ? -12.662 8.214 -16.787 1.00 68.62 99 TYR A O 1
ATOM 750 N N . ASP A 1 100 ? -10.657 8.936 -16.078 1.00 66.31 100 ASP A N 1
ATOM 751 C CA . ASP A 1 100 ? -9.927 8.584 -17.299 1.00 66.31 100 ASP A CA 1
ATOM 752 C C . ASP A 1 100 ? -9.471 7.117 -17.307 1.00 66.31 100 ASP A C 1
ATOM 754 O O . ASP A 1 100 ? -9.374 6.508 -18.372 1.00 66.31 100 ASP A O 1
ATOM 758 N N . THR A 1 101 ? -9.189 6.527 -16.136 1.00 62.81 101 THR A N 1
ATOM 759 C CA . THR A 1 101 ? -8.551 5.196 -16.060 1.00 62.81 101 THR A CA 1
ATOM 760 C C . THR A 1 101 ? -9.431 4.090 -15.491 1.00 62.81 101 THR A C 1
ATOM 762 O O . THR A 1 101 ? -9.258 2.943 -15.887 1.00 62.81 101 THR A O 1
ATOM 765 N N . ILE A 1 102 ? -10.376 4.397 -14.597 1.00 62.28 102 ILE A N 1
ATOM 766 C CA . ILE A 1 102 ? -11.202 3.379 -13.920 1.00 62.28 102 ILE A CA 1
ATOM 767 C C . ILE A 1 102 ? -12.621 3.373 -14.488 1.00 62.28 102 ILE A C 1
ATOM 769 O O . ILE A 1 102 ? -13.155 2.315 -14.826 1.00 62.28 102 ILE A O 1
ATOM 773 N N . ASN A 1 103 ? -13.229 4.552 -14.623 1.00 64.31 103 ASN A N 1
ATOM 774 C CA . ASN A 1 103 ? -14.622 4.726 -15.025 1.00 64.31 103 ASN A CA 1
ATOM 775 C C . ASN A 1 103 ? -14.954 4.096 -16.395 1.00 64.31 103 ASN A C 1
ATOM 777 O O . ASN A 1 103 ? -15.938 3.361 -16.464 1.00 64.31 103 ASN A O 1
ATOM 781 N N . PRO A 1 104 ? -14.157 4.276 -17.470 1.00 63.47 104 PRO A N 1
ATOM 782 C CA . PRO A 1 104 ? -14.525 3.759 -18.788 1.00 63.47 104 PRO A CA 1
ATOM 783 C C . PRO A 1 104 ? -14.533 2.227 -18.823 1.00 63.47 104 PRO A C 1
ATOM 785 O O . PRO A 1 104 ? -15.445 1.635 -19.391 1.00 63.47 104 PRO A O 1
ATOM 788 N N . TYR A 1 105 ? -13.554 1.595 -18.167 1.00 61.19 105 TYR A N 1
ATOM 789 C CA . TYR A 1 105 ? -13.429 0.137 -18.109 1.00 61.19 105 TYR A CA 1
ATOM 790 C C . TYR A 1 105 ? -14.423 -0.493 -17.127 1.00 61.19 105 TYR A C 1
ATOM 792 O O . TYR A 1 105 ? -14.971 -1.550 -17.397 1.00 61.19 105 TYR A O 1
ATOM 800 N N . THR A 1 106 ? -14.700 0.151 -15.991 1.00 61.09 106 THR A N 1
ATOM 801 C CA . THR A 1 106 ? -15.583 -0.439 -14.969 1.00 61.09 106 THR A CA 1
ATOM 802 C C . THR A 1 106 ? -17.057 -0.201 -15.292 1.00 61.09 106 THR A C 1
ATOM 804 O O . THR A 1 106 ? -17.863 -1.125 -15.238 1.00 61.09 106 THR A O 1
ATOM 807 N N . VAL A 1 107 ? -17.432 1.033 -15.642 1.00 64.50 107 VAL A N 1
ATOM 808 C CA . VAL A 1 107 ? -18.838 1.395 -15.883 1.00 64.50 107 VAL A CA 1
ATOM 809 C C . VAL A 1 107 ? -19.272 1.053 -17.305 1.00 64.50 107 VAL A C 1
ATOM 811 O O . VAL A 1 107 ? -20.395 0.600 -17.504 1.00 64.50 107 VAL A O 1
ATOM 814 N N . GLY A 1 108 ? -18.396 1.262 -18.291 1.00 62.88 108 GLY A N 1
ATOM 815 C CA . GLY A 1 108 ? -18.708 1.017 -19.700 1.00 62.88 108 GLY A CA 1
ATOM 816 C C . GLY A 1 108 ? -18.684 -0.455 -20.115 1.00 62.88 108 GLY A C 1
ATOM 817 O O . GLY A 1 108 ? -19.365 -0.797 -21.077 1.00 62.88 108 GLY A O 1
ATOM 818 N N . ASP A 1 109 ? -17.936 -1.305 -19.405 1.00 65.12 109 ASP A N 1
ATOM 819 C CA . ASP A 1 109 ? -17.779 -2.730 -19.734 1.00 65.12 109 ASP A CA 1
ATOM 820 C C . ASP A 1 109 ? -18.443 -3.624 -18.671 1.00 65.12 109 ASP A C 1
ATOM 822 O O . ASP A 1 109 ? -19.466 -4.249 -18.941 1.00 65.12 109 ASP A O 1
ATOM 826 N N . TYR A 1 110 ? -17.943 -3.612 -17.428 1.00 67.06 110 TYR A N 1
ATOM 827 C CA . TYR A 1 110 ? -18.412 -4.528 -16.375 1.00 67.06 110 TYR A CA 1
ATOM 828 C C . TYR A 1 110 ? -19.831 -4.220 -15.867 1.00 67.06 110 TYR A C 1
ATOM 830 O O . TYR A 1 110 ? -20.665 -5.115 -15.783 1.00 67.06 110 TYR A O 1
ATOM 838 N N . LEU A 1 111 ? -20.132 -2.957 -15.548 1.00 71.44 111 LEU A N 1
ATOM 839 C CA . LEU A 1 111 ? -21.438 -2.558 -14.995 1.00 71.44 111 LEU A CA 1
ATOM 840 C C . LEU A 1 111 ? -22.458 -2.142 -16.065 1.00 71.44 111 LEU A C 1
ATOM 842 O O . LEU A 1 111 ? -23.587 -1.777 -15.733 1.00 71.44 111 LEU A O 1
ATOM 846 N N . ALA A 1 112 ? -22.095 -2.183 -17.350 1.00 77.31 112 ALA A N 1
ATOM 847 C CA . ALA A 1 112 ? -22.976 -1.734 -18.424 1.00 77.31 112 ALA A CA 1
ATOM 848 C C . ALA A 1 112 ? -24.245 -2.593 -18.547 1.00 77.31 112 ALA A C 1
ATOM 850 O O . ALA A 1 112 ? -25.305 -2.073 -18.904 1.00 77.31 112 ALA A O 1
ATOM 851 N N . SER A 1 113 ? -24.170 -3.886 -18.211 1.00 75.06 113 SER A N 1
ATOM 852 C CA . SER A 1 113 ? -25.345 -4.765 -18.118 1.00 75.06 113 SER A CA 1
ATOM 853 C C . SER A 1 113 ? -26.260 -4.413 -16.945 1.00 75.06 113 SER A C 1
ATOM 855 O O . SER A 1 113 ? -27.475 -4.605 -17.027 1.00 75.06 113 SER A O 1
ATOM 857 N N . ASP A 1 114 ? -25.685 -3.840 -15.890 1.00 77.50 114 ASP A N 1
ATOM 858 C CA . ASP A 1 114 ? -26.317 -3.668 -14.583 1.00 77.50 114 ASP A CA 1
ATOM 859 C C . ASP A 1 114 ? -26.892 -2.259 -14.391 1.00 77.50 114 ASP A C 1
ATOM 861 O O . ASP A 1 114 ? -27.514 -1.969 -13.373 1.00 77.50 114 ASP A O 1
ATOM 865 N N . ILE A 1 115 ? -26.794 -1.386 -15.400 1.00 74.31 115 ILE A N 1
ATOM 866 C CA . ILE A 1 115 ? -27.436 -0.057 -15.415 1.00 74.31 115 ILE A CA 1
ATOM 867 C C . ILE A 1 115 ? -28.964 -0.120 -15.236 1.00 74.31 115 ILE A C 1
ATOM 869 O O . ILE A 1 115 ? -29.606 0.872 -14.895 1.00 74.31 115 ILE A O 1
ATOM 873 N N . ARG A 1 116 ? -29.565 -1.289 -15.490 1.00 77.69 116 ARG A N 1
ATOM 874 C CA . ARG A 1 116 ? -31.000 -1.542 -15.298 1.00 77.69 116 ARG A CA 1
ATOM 875 C C . ARG A 1 116 ? -31.335 -2.112 -13.924 1.00 77.69 116 ARG A C 1
ATOM 877 O O . ARG A 1 116 ? -32.520 -2.277 -13.631 1.00 77.69 116 ARG A O 1
ATOM 884 N N . THR A 1 117 ? -30.334 -2.429 -13.107 1.00 78.94 117 THR A N 1
ATOM 885 C CA . THR A 1 117 ? -30.544 -2.844 -11.724 1.00 78.94 117 THR A CA 1
ATOM 886 C C . THR A 1 117 ? -31.205 -1.682 -10.990 1.00 78.94 117 THR A C 1
ATOM 888 O O . THR A 1 117 ? -30.699 -0.561 -10.976 1.00 78.94 117 THR A O 1
ATOM 891 N N . GLY A 1 118 ? -32.406 -1.929 -10.464 1.00 83.62 118 GLY A N 1
ATOM 892 C CA . GLY A 1 118 ? -33.163 -0.931 -9.715 1.00 83.62 118 GLY A CA 1
ATOM 893 C C . GLY A 1 118 ? -32.489 -0.576 -8.388 1.00 83.62 118 GLY A C 1
ATOM 894 O O . GLY A 1 118 ? -31.419 -1.080 -8.056 1.00 83.62 118 GLY A O 1
ATOM 895 N N . ALA A 1 119 ? -33.139 0.280 -7.598 1.00 84.62 119 ALA A N 1
ATOM 896 C CA . ALA A 1 119 ? -32.655 0.595 -6.259 1.00 84.62 119 ALA A CA 1
ATOM 897 C C . ALA A 1 119 ? -32.509 -0.689 -5.422 1.00 84.62 119 ALA A C 1
ATOM 899 O O . ALA A 1 119 ? -33.463 -1.459 -5.288 1.00 84.62 119 ALA A O 1
ATOM 900 N N . ILE A 1 120 ? -31.317 -0.906 -4.868 1.00 85.38 120 ILE A N 1
ATOM 901 C CA . ILE A 1 120 ? -31.052 -2.019 -3.957 1.00 85.38 120 ILE A CA 1
ATOM 902 C C . ILE A 1 120 ? -31.649 -1.650 -2.590 1.00 85.38 120 ILE A C 1
ATOM 904 O O . ILE A 1 120 ? -31.390 -0.545 -2.104 1.00 85.38 120 ILE A O 1
ATOM 908 N N . PRO A 1 121 ? -32.469 -2.519 -1.972 1.00 88.88 121 PRO A N 1
ATOM 909 C CA . PRO A 1 121 ? -33.022 -2.253 -0.651 1.00 88.88 121 PRO A CA 1
ATOM 910 C C . PRO A 1 121 ? -31.918 -2.128 0.405 1.00 88.88 121 PRO A C 1
ATOM 912 O O . PRO A 1 121 ? -30.953 -2.883 0.388 1.00 88.88 121 PRO A O 1
ATOM 915 N N . THR A 1 122 ? -32.082 -1.205 1.351 1.00 90.88 122 THR A N 1
ATOM 916 C CA . THR A 1 122 ? -31.141 -0.992 2.469 1.00 90.88 122 THR A CA 1
ATOM 917 C C . THR A 1 122 ? -31.620 -1.632 3.773 1.00 90.88 122 THR A C 1
ATOM 919 O O . THR A 1 122 ? -31.144 -1.288 4.842 1.00 90.88 122 THR A O 1
ATOM 922 N N . ASN A 1 123 ? -32.624 -2.503 3.707 1.00 92.94 123 ASN A N 1
ATOM 923 C CA . ASN A 1 123 ? -33.214 -3.202 4.851 1.00 92.94 123 ASN A CA 1
ATOM 924 C C . ASN A 1 123 ? -32.910 -4.706 4.803 1.00 92.94 123 ASN A C 1
ATOM 926 O O . ASN A 1 123 ? -33.752 -5.527 5.175 1.00 92.94 123 ASN A O 1
ATOM 930 N N . THR A 1 124 ? -31.754 -5.065 4.249 1.00 94.31 124 THR A N 1
ATOM 931 C CA . THR A 1 124 ? -31.298 -6.450 4.163 1.00 94.31 124 THR A CA 1
ATOM 932 C C . THR A 1 124 ? -30.344 -6.765 5.319 1.00 94.31 124 THR A C 1
ATOM 934 O O . THR A 1 124 ? -29.689 -5.850 5.825 1.00 94.31 124 THR A O 1
ATOM 937 N N . PRO A 1 125 ? -30.223 -8.042 5.731 1.00 96.06 125 PRO A N 1
ATOM 938 C CA . PRO A 1 125 ? -29.318 -8.433 6.812 1.00 96.06 125 PRO A CA 1
ATOM 939 C C . PRO A 1 125 ? -27.861 -8.013 6.577 1.00 96.06 125 PRO A C 1
ATOM 941 O O . PRO A 1 125 ? -27.156 -7.692 7.526 1.00 96.06 125 PRO A O 1
ATOM 944 N N . GLU A 1 126 ? -27.419 -7.976 5.318 1.00 94.31 126 GLU A N 1
ATOM 945 C CA . GLU A 1 126 ? -26.062 -7.572 4.940 1.00 94.31 126 GLU A CA 1
ATOM 946 C C . GLU A 1 126 ? -25.816 -6.080 5.205 1.00 94.31 126 GLU A C 1
ATOM 948 O O . GLU A 1 126 ? -24.708 -5.694 5.579 1.00 94.31 126 GLU A O 1
ATOM 953 N N . PHE A 1 127 ? -26.842 -5.237 5.032 1.00 94.50 127 PHE A N 1
ATOM 954 C CA . PHE A 1 127 ? -26.746 -3.813 5.351 1.00 94.50 127 PHE A CA 1
ATOM 955 C C . PHE A 1 127 ? -26.649 -3.605 6.864 1.00 94.50 127 PHE A C 1
ATOM 957 O O . PHE A 1 127 ? -25.761 -2.887 7.324 1.00 94.50 127 PHE A O 1
ATOM 964 N N . ASP A 1 128 ? -27.501 -4.295 7.628 1.00 95.00 128 ASP A N 1
ATOM 965 C CA . ASP A 1 128 ? -27.488 -4.247 9.093 1.00 95.00 128 ASP A CA 1
ATOM 966 C C . ASP A 1 128 ? -26.137 -4.730 9.657 1.00 95.00 128 ASP A C 1
ATOM 968 O O . ASP A 1 128 ? -25.590 -4.133 10.588 1.00 95.00 128 ASP A O 1
ATOM 972 N N . GLU A 1 129 ? -25.564 -5.796 9.085 1.00 95.81 129 GLU A N 1
ATOM 973 C CA . GLU A 1 129 ? -24.253 -6.325 9.475 1.00 95.81 129 GLU A CA 1
ATOM 974 C C . GLU A 1 129 ? -23.125 -5.322 9.193 1.00 95.81 129 GLU A C 1
ATOM 976 O O . GLU A 1 129 ? -22.303 -5.058 10.076 1.00 95.81 129 GLU A O 1
ATOM 981 N N . ALA A 1 130 ? -23.105 -4.725 7.997 1.00 94.69 130 ALA A N 1
ATOM 982 C CA . ALA A 1 130 ? -22.096 -3.740 7.617 1.00 94.69 130 ALA A CA 1
ATOM 983 C C . ALA A 1 130 ? -22.183 -2.460 8.469 1.00 94.69 130 ALA A C 1
ATOM 985 O O . ALA A 1 130 ? -21.163 -1.980 8.971 1.00 94.69 130 ALA A O 1
ATOM 986 N N . GLU A 1 131 ? -23.391 -1.927 8.684 1.00 95.38 131 GLU A N 1
ATOM 987 C CA . GLU A 1 131 ? -23.616 -0.751 9.534 1.00 95.38 131 GLU A CA 1
ATOM 988 C C . GLU A 1 131 ? -23.171 -1.020 10.975 1.00 95.38 131 GLU A C 1
ATOM 990 O O . GLU A 1 131 ? -22.473 -0.197 11.585 1.00 95.38 131 GLU A O 1
ATOM 995 N N . LYS A 1 132 ? -23.524 -2.195 11.508 1.00 97.12 132 LYS A N 1
ATOM 996 C CA . LYS A 1 132 ? -23.116 -2.610 12.848 1.00 97.12 132 LYS A CA 1
ATOM 997 C C . LYS A 1 132 ? -21.598 -2.733 12.956 1.00 97.12 132 LYS A C 1
ATOM 999 O O . LYS A 1 132 ? -21.037 -2.221 13.921 1.00 97.12 132 LYS A O 1
ATOM 1004 N N . ALA A 1 133 ? -20.928 -3.359 11.987 1.00 95.81 133 ALA A N 1
ATOM 1005 C CA . ALA A 1 133 ? -19.473 -3.516 11.999 1.00 95.81 133 ALA A CA 1
ATOM 1006 C C . ALA A 1 133 ? -18.746 -2.160 12.032 1.00 95.81 133 ALA A C 1
ATOM 1008 O O . ALA A 1 133 ? -17.852 -1.952 12.856 1.00 95.81 133 ALA A O 1
ATOM 1009 N N . VAL A 1 134 ? -19.177 -1.209 11.196 1.00 95.50 134 VAL A N 1
ATOM 1010 C CA . VAL A 1 134 ? -18.606 0.148 11.159 1.00 95.50 134 VAL A CA 1
ATOM 1011 C C . VAL A 1 134 ? -18.882 0.896 12.464 1.00 95.50 134 VAL A C 1
ATOM 1013 O O . VAL A 1 134 ? -17.986 1.533 13.022 1.00 95.50 134 VAL A O 1
ATOM 1016 N N . THR A 1 135 ? -20.103 0.793 12.986 1.00 96.94 135 THR A N 1
ATOM 1017 C CA . THR A 1 135 ? -20.497 1.444 14.241 1.00 96.94 135 THR A CA 1
ATOM 1018 C C . THR A 1 135 ? -19.716 0.888 15.430 1.00 96.94 135 THR A C 1
ATOM 1020 O O . THR A 1 135 ? -19.219 1.659 16.253 1.00 96.94 135 THR A O 1
ATOM 1023 N N . ASP A 1 136 ? -19.539 -0.430 15.507 1.00 97.81 136 ASP A N 1
ATOM 1024 C CA . ASP A 1 136 ? -18.738 -1.088 16.541 1.00 97.81 136 ASP A CA 1
ATOM 1025 C C . ASP A 1 136 ? -17.267 -0.657 16.468 1.00 97.81 136 ASP A C 1
ATOM 1027 O O . ASP A 1 136 ? -16.665 -0.352 17.500 1.00 97.81 136 ASP A O 1
ATOM 1031 N N . GLN A 1 137 ? -16.698 -0.548 15.262 1.00 97.00 137 GLN A N 1
ATOM 1032 C CA . GLN A 1 137 ? -15.328 -0.067 15.066 1.00 97.00 137 GLN A CA 1
ATOM 1033 C C . GLN A 1 137 ? -15.158 1.397 15.500 1.00 97.00 137 GLN A C 1
ATOM 1035 O O . GLN A 1 137 ? -14.208 1.728 16.216 1.00 97.00 137 GLN A O 1
ATOM 1040 N N . ILE A 1 138 ? -16.085 2.278 15.110 1.00 97.75 138 ILE A N 1
ATOM 1041 C CA . ILE A 1 138 ? -16.088 3.682 15.544 1.00 97.75 138 ILE A CA 1
ATO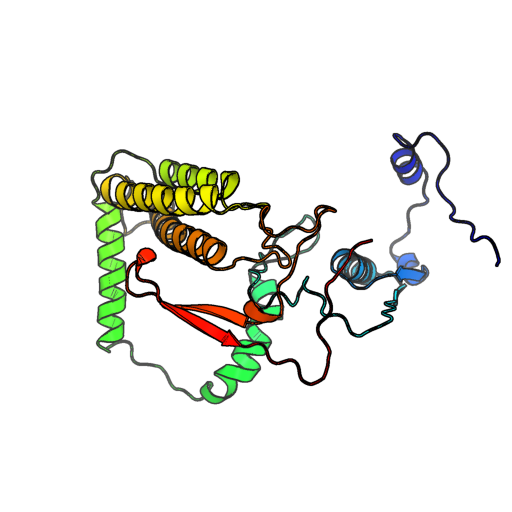M 1042 C C . ILE A 1 138 ? -16.175 3.755 17.069 1.00 97.75 138 ILE A C 1
ATOM 1044 O O . ILE A 1 138 ? -15.365 4.443 17.699 1.00 97.75 138 ILE A O 1
ATOM 1048 N N . ASN A 1 139 ? -17.112 3.009 17.661 1.00 97.75 139 ASN A N 1
ATOM 1049 C CA . ASN A 1 139 ? -17.315 2.944 19.103 1.00 97.75 139 ASN A CA 1
ATOM 1050 C C . ASN A 1 139 ? -16.076 2.428 19.834 1.00 97.75 139 ASN A C 1
ATOM 1052 O O . ASN A 1 139 ? -15.741 2.966 20.892 1.00 97.75 139 ASN A O 1
ATOM 1056 N N . HIS A 1 140 ? -15.379 1.433 19.281 1.00 97.88 140 HIS A N 1
ATOM 1057 C CA . HIS A 1 140 ? -14.104 0.968 19.821 1.00 97.88 140 HIS A CA 1
ATOM 1058 C C . HIS A 1 140 ? -13.104 2.119 19.893 1.00 97.88 140 HIS A C 1
ATOM 1060 O O . HIS A 1 140 ? -12.595 2.415 20.971 1.00 97.88 140 HIS A O 1
ATOM 1066 N N . PHE A 1 141 ? -12.865 2.824 18.785 1.00 98.00 141 PHE A N 1
ATOM 1067 C CA . PHE A 1 141 ? -11.849 3.876 18.739 1.00 98.00 141 PHE A CA 1
ATOM 1068 C C . PHE A 1 141 ? -12.129 5.051 19.677 1.00 98.00 141 PHE A C 1
ATOM 1070 O O . PHE A 1 141 ? -11.220 5.469 20.397 1.00 98.00 141 PHE A O 1
ATOM 1077 N N . ILE A 1 142 ? -13.361 5.570 19.707 1.00 97.12 142 ILE A N 1
ATOM 1078 C CA . ILE A 1 142 ? -13.699 6.728 20.555 1.00 97.12 142 ILE A CA 1
ATOM 1079 C C . ILE A 1 142 ? -13.682 6.387 22.051 1.00 97.12 142 ILE A C 1
ATOM 1081 O O . ILE A 1 142 ? -13.433 7.261 22.880 1.00 97.12 142 ILE A O 1
ATOM 1085 N N . ASN A 1 143 ? -13.940 5.124 22.407 1.00 97.06 143 ASN A N 1
ATOM 1086 C CA . ASN A 1 143 ? -13.980 4.675 23.799 1.00 97.06 143 ASN A CA 1
ATOM 1087 C C . ASN A 1 143 ? -12.671 4.016 24.253 1.00 97.06 143 ASN A C 1
ATOM 1089 O O . ASN A 1 143 ? -12.526 3.715 25.444 1.00 97.06 143 ASN A O 1
ATOM 1093 N N . ASN A 1 144 ? -11.716 3.795 23.343 1.00 97.44 144 ASN A N 1
ATOM 1094 C CA . ASN A 1 144 ? -10.463 3.147 23.687 1.00 97.44 144 ASN A CA 1
ATOM 1095 C C . ASN A 1 144 ? -9.644 4.019 24.650 1.00 97.44 144 ASN A C 1
ATOM 1097 O O . ASN A 1 144 ? -9.400 5.206 24.417 1.00 97.44 144 ASN A O 1
ATOM 1101 N N . LYS A 1 145 ? -9.166 3.413 25.740 1.00 95.19 145 LYS A N 1
ATOM 1102 C CA . LYS A 1 145 ? -8.412 4.101 26.806 1.00 95.19 145 LYS A CA 1
ATOM 1103 C C . LYS A 1 145 ? -6.903 4.058 26.576 1.00 95.19 145 LYS A C 1
ATOM 1105 O O . LYS A 1 145 ? -6.120 4.089 27.526 1.00 95.19 145 LYS A O 1
ATOM 1110 N N . GLY A 1 146 ? -6.509 3.994 25.309 1.00 97.06 146 GLY A N 1
ATOM 1111 C CA . GLY A 1 146 ? -5.125 4.017 24.887 1.00 97.06 146 GLY A CA 1
ATOM 1112 C C . GLY A 1 146 ? -4.391 5.292 25.303 1.00 97.06 146 GLY A C 1
ATOM 1113 O O . GLY A 1 146 ? -4.979 6.310 25.681 1.00 97.06 146 GLY A O 1
ATOM 1114 N N . THR A 1 147 ? -3.065 5.251 25.212 1.00 97.44 147 THR A N 1
ATOM 1115 C CA . THR A 1 147 ? -2.193 6.381 25.581 1.00 97.44 147 THR A CA 1
ATOM 1116 C C . THR A 1 147 ? -1.425 6.957 24.397 1.00 97.44 147 THR A C 1
ATOM 1118 O O . THR A 1 147 ? -0.790 8.007 24.528 1.00 97.44 147 THR A O 1
ATOM 1121 N N . LYS A 1 148 ? -1.463 6.294 23.237 1.00 98.56 148 LYS A N 1
ATOM 1122 C CA . LYS A 1 148 ? -0.651 6.645 22.071 1.00 98.56 148 LYS A CA 1
ATOM 1123 C C . LYS A 1 148 ? -1.503 7.338 21.003 1.00 98.56 148 LYS A C 1
ATOM 1125 O O . LYS A 1 148 ? -2.590 6.856 20.703 1.00 98.56 148 LYS A O 1
ATOM 1130 N N . PRO A 1 149 ? -1.033 8.447 20.408 1.00 98.25 149 PRO A N 1
ATOM 1131 C CA . PRO A 1 149 ? -1.748 9.091 19.308 1.00 98.25 149 PRO A CA 1
ATOM 1132 C C . PRO A 1 149 ? -1.711 8.220 18.046 1.00 98.25 149 PRO A C 1
ATOM 1134 O O . PRO A 1 149 ? -0.780 7.436 17.864 1.00 98.25 149 PRO A O 1
ATOM 1137 N N . VAL A 1 150 ? -2.656 8.413 17.126 1.00 98.38 150 VAL A N 1
ATOM 1138 C CA . VAL A 1 150 ? -2.721 7.666 15.854 1.00 98.38 150 VAL A CA 1
ATOM 1139 C C . VAL A 1 150 ? -1.413 7.786 15.052 1.00 98.38 150 VAL A C 1
ATOM 1141 O O . VAL A 1 150 ? -0.890 6.799 14.531 1.00 98.38 150 VAL A O 1
ATOM 1144 N N . ASP A 1 151 ? -0.809 8.981 15.036 1.00 98.38 151 ASP A N 1
ATOM 1145 C CA . ASP A 1 151 ? 0.476 9.247 14.368 1.00 98.38 151 ASP A CA 1
ATOM 1146 C C . ASP A 1 151 ? 1.635 8.378 14.848 1.00 98.38 151 ASP A C 1
ATOM 1148 O O . ASP A 1 151 ? 2.564 8.112 14.084 1.00 98.38 151 ASP A O 1
ATOM 1152 N N . TYR A 1 152 ? 1.613 7.957 16.113 1.00 98.62 152 TYR A N 1
ATOM 1153 C CA . TYR A 1 152 ? 2.654 7.095 16.655 1.00 98.62 152 TYR A CA 1
ATOM 1154 C C . TYR A 1 152 ? 2.714 5.773 15.885 1.00 98.62 152 TYR A C 1
ATOM 1156 O O . TYR A 1 152 ? 3.794 5.343 15.479 1.00 98.62 152 TYR A O 1
ATOM 1164 N N . PHE A 1 153 ? 1.555 5.168 15.623 1.00 98.75 153 PHE A N 1
ATOM 1165 C CA . PHE A 1 153 ? 1.454 3.905 14.895 1.00 98.75 153 PHE A CA 1
ATOM 1166 C C . PHE A 1 153 ? 1.706 4.087 13.405 1.00 98.75 153 PHE A C 1
ATOM 1168 O O . PHE A 1 153 ? 2.476 3.322 12.829 1.00 98.75 153 PHE A O 1
ATOM 1175 N N . HIS A 1 154 ? 1.164 5.151 12.805 1.00 98.56 154 HIS A N 1
ATOM 1176 C CA . HIS A 1 154 ? 1.406 5.447 11.393 1.00 98.56 154 HIS A CA 1
ATOM 1177 C C . HIS A 1 154 ? 2.905 5.607 11.089 1.00 98.56 154 HIS A C 1
ATOM 1179 O O . HIS A 1 154 ? 3.412 5.028 10.130 1.00 98.56 154 HIS A O 1
ATOM 1185 N N . ARG A 1 155 ? 3.652 6.322 11.944 1.00 98.50 155 ARG A N 1
ATOM 1186 C CA . ARG A 1 155 ? 5.109 6.476 11.787 1.00 98.50 155 ARG A CA 1
ATOM 1187 C C . ARG A 1 155 ? 5.865 5.167 11.985 1.00 98.50 155 ARG A C 1
ATOM 1189 O O . ARG A 1 155 ? 6.843 4.933 11.280 1.00 98.50 155 ARG A O 1
ATOM 1196 N N . ARG A 1 156 ? 5.439 4.326 12.934 1.00 98.62 156 ARG A N 1
ATOM 1197 C CA . ARG A 1 156 ? 6.051 3.006 13.158 1.00 98.62 156 ARG A CA 1
ATOM 1198 C C . ARG A 1 156 ? 5.865 2.100 11.950 1.00 98.62 156 ARG A C 1
ATOM 1200 O O . ARG A 1 156 ? 6.859 1.580 11.457 1.00 98.62 156 ARG A O 1
ATOM 1207 N N . LEU A 1 157 ? 4.638 1.992 11.437 1.00 98.62 157 LEU A N 1
ATOM 1208 C CA . LEU A 1 157 ? 4.354 1.262 10.203 1.00 98.62 157 LEU A CA 1
ATOM 1209 C C . LEU A 1 157 ? 5.188 1.817 9.042 1.00 98.62 157 LEU A C 1
ATOM 1211 O O . LEU A 1 157 ? 5.901 1.065 8.386 1.00 98.62 157 LEU A O 1
ATOM 1215 N N . GLY A 1 158 ? 5.164 3.137 8.836 1.00 97.50 158 GLY A N 1
ATOM 1216 C CA . GLY A 1 158 ? 5.919 3.790 7.767 1.00 97.50 158 GLY A CA 1
ATOM 1217 C C . GLY A 1 158 ? 7.421 3.506 7.832 1.00 97.50 158 GLY A C 1
ATOM 1218 O O . GLY A 1 158 ? 8.039 3.282 6.795 1.00 97.50 158 GLY A O 1
ATOM 1219 N N . LYS A 1 159 ? 8.005 3.446 9.037 1.00 98.31 159 LYS A N 1
ATOM 1220 C CA . LYS A 1 159 ? 9.413 3.079 9.225 1.00 98.31 159 LYS A CA 1
ATOM 1221 C C . LYS A 1 159 ? 9.692 1.632 8.815 1.00 98.31 159 LYS A C 1
ATOM 1223 O O . LYS A 1 159 ? 10.654 1.402 8.093 1.00 98.31 159 LYS A O 1
ATOM 1228 N N . VAL A 1 160 ? 8.850 0.681 9.226 1.00 98.50 160 VAL A N 1
ATOM 1229 C CA . VAL A 1 160 ? 9.004 -0.732 8.833 1.00 98.50 160 VAL A CA 1
ATOM 1230 C C . VAL A 1 160 ? 8.891 -0.886 7.315 1.00 98.50 160 VAL A C 1
ATOM 1232 O O . VAL A 1 160 ? 9.757 -1.500 6.695 1.00 98.50 160 VAL A O 1
ATOM 1235 N N . MET A 1 161 ? 7.874 -0.266 6.708 1.00 97.69 161 MET A N 1
ATOM 1236 C CA . MET A 1 161 ? 7.670 -0.309 5.258 1.00 97.69 161 MET A CA 1
ATOM 1237 C C . MET A 1 161 ? 8.848 0.307 4.498 1.00 97.69 161 MET A C 1
ATOM 1239 O O . MET A 1 161 ? 9.318 -0.276 3.526 1.00 97.69 161 MET A O 1
ATOM 1243 N N . TRP A 1 162 ? 9.356 1.454 4.956 1.00 95.00 162 TRP A N 1
ATOM 1244 C CA . TRP A 1 162 ? 10.499 2.129 4.340 1.00 95.00 162 TRP A CA 1
ATOM 1245 C C . TRP A 1 162 ? 11.787 1.307 4.437 1.00 95.00 162 TRP A C 1
ATOM 1247 O O . TRP A 1 162 ? 12.479 1.141 3.435 1.00 95.00 162 TRP A O 1
ATOM 1257 N N . ASP A 1 163 ? 12.096 0.790 5.628 1.00 96.94 163 ASP A N 1
ATOM 1258 C CA . ASP A 1 163 ? 13.373 0.125 5.898 1.00 96.94 163 ASP A CA 1
ATOM 1259 C C . ASP A 1 163 ? 13.442 -1.292 5.298 1.00 96.94 163 ASP A C 1
ATOM 1261 O O . ASP A 1 163 ? 14.535 -1.755 4.979 1.00 96.94 163 ASP A O 1
ATOM 1265 N N . LYS A 1 164 ? 12.308 -2.001 5.180 1.00 97.88 164 LYS A N 1
ATOM 1266 C CA . LYS A 1 164 ? 12.293 -3.453 4.890 1.00 97.88 164 LYS A CA 1
ATOM 1267 C C . LYS A 1 164 ? 11.442 -3.872 3.697 1.00 97.88 164 LYS A C 1
ATOM 1269 O O . LYS A 1 164 ? 11.608 -4.978 3.191 1.00 97.88 164 LYS A O 1
ATOM 1274 N N . VAL A 1 165 ? 10.515 -3.021 3.266 1.00 96.56 165 VAL A N 1
ATOM 1275 C CA . VAL A 1 165 ? 9.507 -3.342 2.239 1.00 96.56 165 VAL A CA 1
ATOM 1276 C C . VAL A 1 165 ? 9.524 -2.302 1.107 1.00 96.56 165 VAL A C 1
ATOM 1278 O O . VAL A 1 165 ? 8.584 -2.172 0.325 1.00 96.56 165 VAL A O 1
ATOM 1281 N N . GLY A 1 166 ? 10.615 -1.538 1.025 1.00 90.44 166 GLY A N 1
ATOM 1282 C CA . GLY A 1 166 ? 10.787 -0.425 0.106 1.00 90.44 166 GLY A CA 1
ATOM 1283 C C . GLY A 1 166 ? 11.182 -0.858 -1.307 1.00 90.44 166 GLY A C 1
ATOM 1284 O O . GLY A 1 166 ? 10.589 -1.759 -1.912 1.00 90.44 166 GLY A O 1
ATOM 1285 N N . MET A 1 167 ? 12.167 -0.142 -1.856 1.00 88.12 167 MET A N 1
ATOM 1286 C CA . MET A 1 167 ? 12.616 -0.306 -3.240 1.00 88.12 167 MET A CA 1
ATOM 1287 C C . MET A 1 167 ? 13.364 -1.619 -3.458 1.00 88.12 167 MET A C 1
ATOM 1289 O O . MET A 1 167 ? 13.090 -2.297 -4.440 1.00 88.12 167 MET A O 1
ATOM 1293 N N . SER A 1 168 ? 14.265 -1.977 -2.540 1.00 91.06 168 SER A N 1
ATOM 1294 C CA . SER A 1 168 ? 14.914 -3.283 -2.492 1.00 91.06 168 SER A CA 1
ATOM 1295 C C . SER A 1 168 ? 14.408 -4.081 -1.296 1.00 91.06 168 SER A C 1
ATOM 1297 O O . SER A 1 168 ? 13.944 -3.518 -0.298 1.00 91.06 168 SER A O 1
ATOM 1299 N N . ARG A 1 169 ? 14.407 -5.405 -1.444 1.00 96.25 169 ARG A N 1
ATOM 1300 C CA . ARG A 1 169 ? 13.820 -6.344 -0.487 1.00 96.25 169 ARG A CA 1
ATOM 1301 C C . ARG A 1 169 ? 14.712 -7.569 -0.379 1.00 96.25 169 ARG A C 1
ATOM 1303 O O . ARG A 1 169 ? 15.309 -7.990 -1.365 1.00 96.25 169 ARG A O 1
ATOM 1310 N N . ASN A 1 170 ? 14.744 -8.181 0.796 1.00 96.94 170 ASN A N 1
ATOM 1311 C CA . ASN A 1 170 ? 15.353 -9.491 0.995 1.00 96.94 170 ASN A CA 1
ATOM 1312 C C . ASN A 1 170 ? 14.488 -10.340 1.946 1.00 96.94 170 ASN A C 1
ATOM 1314 O O . ASN A 1 170 ? 13.683 -9.785 2.704 1.00 96.94 170 ASN A O 1
ATOM 1318 N N . PRO A 1 171 ? 14.622 -11.678 1.919 1.00 98.00 171 PRO A N 1
ATOM 1319 C CA . PRO A 1 171 ? 13.752 -12.577 2.679 1.00 98.00 171 PRO A CA 1
ATOM 1320 C C . PRO A 1 171 ? 13.740 -12.310 4.181 1.00 98.00 171 PRO A C 1
ATOM 1322 O O . PRO A 1 171 ? 12.700 -12.437 4.826 1.00 98.00 171 PRO A O 1
ATOM 1325 N N . GLU A 1 172 ? 14.894 -11.965 4.751 1.00 98.25 172 GLU A N 1
ATOM 1326 C CA . GLU A 1 172 ? 15.028 -11.741 6.186 1.00 98.25 172 GLU A CA 1
ATOM 1327 C C . GLU A 1 172 ? 14.309 -10.459 6.616 1.00 98.25 172 GLU A C 1
ATOM 1329 O O . GLU A 1 172 ? 13.486 -10.497 7.534 1.00 98.25 172 GLU A O 1
ATOM 1334 N N . GLY A 1 173 ? 14.529 -9.357 5.894 1.00 98.25 173 GLY A N 1
ATOM 1335 C CA . GLY A 1 173 ? 13.836 -8.093 6.126 1.00 98.25 173 GLY A CA 1
ATOM 1336 C C . GLY A 1 173 ? 12.319 -8.224 5.987 1.00 98.25 173 GLY A C 1
ATOM 1337 O O . GLY A 1 173 ? 11.583 -7.719 6.832 1.00 98.25 173 GLY A O 1
ATOM 1338 N N . LEU A 1 174 ? 11.838 -8.967 4.985 1.00 98.50 174 LEU A N 1
ATOM 1339 C CA . LEU A 1 174 ? 10.404 -9.193 4.778 1.00 98.50 174 LEU A CA 1
ATOM 1340 C C . LEU A 1 174 ? 9.771 -10.013 5.912 1.00 98.50 174 LEU A C 1
ATOM 1342 O O . LEU A 1 174 ? 8.715 -9.637 6.421 1.00 98.50 174 LEU A O 1
ATOM 1346 N N . LYS A 1 175 ? 10.429 -11.086 6.375 1.00 98.56 175 LYS A N 1
ATOM 1347 C CA . LYS A 1 175 ? 9.959 -11.875 7.532 1.00 98.56 175 LYS A CA 1
ATOM 1348 C C . LYS A 1 175 ? 9.892 -11.031 8.806 1.00 98.56 175 LYS A C 1
ATOM 1350 O O . LYS A 1 175 ? 8.910 -11.113 9.542 1.00 98.56 175 LYS A O 1
ATOM 1355 N N . GLN A 1 176 ? 10.908 -10.201 9.045 1.00 98.62 176 GLN A N 1
ATOM 1356 C CA . GLN A 1 176 ? 10.917 -9.264 10.171 1.00 98.62 176 GLN A CA 1
ATOM 1357 C C . GLN A 1 176 ? 9.797 -8.224 10.051 1.00 98.62 176 GLN A C 1
ATOM 1359 O O . GLN A 1 176 ? 9.147 -7.917 11.045 1.00 98.62 176 GLN A O 1
ATOM 1364 N N . ALA A 1 177 ? 9.554 -7.695 8.847 1.00 98.50 177 ALA A N 1
ATOM 1365 C CA . ALA A 1 177 ? 8.500 -6.716 8.608 1.00 98.50 177 ALA A CA 1
ATOM 1366 C C . ALA A 1 177 ? 7.108 -7.279 8.918 1.00 98.50 177 ALA A C 1
ATOM 1368 O O . ALA A 1 177 ? 6.337 -6.611 9.598 1.00 98.50 177 ALA A O 1
ATOM 1369 N N . ILE A 1 178 ? 6.806 -8.509 8.487 1.00 98.56 178 ILE A N 1
ATOM 1370 C CA . ILE A 1 178 ? 5.523 -9.175 8.776 1.00 98.56 178 ILE A CA 1
ATOM 1371 C C . ILE A 1 178 ? 5.276 -9.239 10.289 1.00 98.56 178 ILE A C 1
ATOM 1373 O O . ILE A 1 178 ? 4.219 -8.827 10.765 1.00 98.56 178 ILE A O 1
ATOM 1377 N N . GLU A 1 179 ? 6.263 -9.710 11.056 1.00 98.44 179 GLU A N 1
ATOM 1378 C CA . GLU A 1 179 ? 6.120 -9.847 12.508 1.00 98.44 179 GLU A CA 1
ATOM 1379 C C . GLU A 1 179 ? 6.034 -8.487 13.217 1.00 98.44 179 GLU A C 1
ATOM 1381 O O . GLU A 1 179 ? 5.182 -8.285 14.083 1.00 98.44 179 GLU A O 1
ATOM 1386 N N . GLU A 1 180 ? 6.858 -7.514 12.826 1.00 98.69 180 GLU A N 1
ATOM 1387 C CA . GLU A 1 180 ? 6.807 -6.170 13.409 1.00 98.69 180 GLU A CA 1
ATOM 1388 C C . GLU A 1 180 ? 5.486 -5.460 13.111 1.00 98.69 180 GLU A C 1
ATOM 1390 O O . GLU A 1 180 ? 4.917 -4.840 14.011 1.00 98.69 180 GLU A O 1
ATOM 1395 N N . ILE A 1 181 ? 4.963 -5.563 11.885 1.00 98.62 181 ILE A N 1
ATOM 1396 C CA . ILE A 1 181 ? 3.672 -4.963 11.523 1.00 98.62 181 ILE A CA 1
ATOM 1397 C C . ILE A 1 181 ? 2.546 -5.619 12.317 1.00 98.62 181 ILE A C 1
ATOM 1399 O O . ILE A 1 181 ? 1.710 -4.899 12.863 1.00 98.62 181 ILE A O 1
ATOM 1403 N N . ARG A 1 182 ? 2.562 -6.946 12.481 1.00 98.12 182 ARG A N 1
ATOM 1404 C CA . ARG A 1 182 ? 1.592 -7.659 13.323 1.00 98.12 182 ARG A CA 1
ATOM 1405 C C . ARG A 1 182 ? 1.610 -7.162 14.769 1.00 98.12 182 ARG A C 1
ATOM 1407 O O . ARG A 1 182 ? 0.557 -6.901 15.352 1.00 98.12 182 ARG A O 1
ATOM 1414 N N . GLN A 1 183 ? 2.798 -6.971 15.340 1.00 98.50 183 GLN A N 1
ATOM 1415 C CA . GLN A 1 183 ? 2.948 -6.418 16.689 1.00 98.50 183 GLN A CA 1
ATOM 1416 C C . GLN A 1 183 ? 2.455 -4.968 16.776 1.00 98.50 183 GLN A C 1
ATOM 1418 O O . GLN A 1 183 ? 1.783 -4.609 17.743 1.00 98.50 183 GLN A O 1
ATOM 1423 N N . ILE A 1 184 ? 2.747 -4.137 15.767 1.00 98.69 184 ILE A N 1
ATOM 1424 C CA . ILE A 1 184 ? 2.239 -2.758 15.689 1.00 98.69 184 ILE A CA 1
ATOM 1425 C C . ILE A 1 184 ? 0.710 -2.761 15.573 1.00 98.69 184 ILE A C 1
ATOM 1427 O O . ILE A 1 184 ? 0.069 -1.952 16.237 1.00 98.69 184 ILE A O 1
ATOM 1431 N N . ARG A 1 185 ? 0.124 -3.665 14.778 1.00 98.19 185 ARG A N 1
ATOM 1432 C CA . ARG A 1 185 ? -1.327 -3.805 14.598 1.00 98.19 185 ARG A CA 1
ATOM 1433 C C . ARG A 1 185 ? -2.014 -4.164 15.907 1.00 98.19 185 ARG A C 1
ATOM 1435 O O . ARG A 1 185 ? -2.966 -3.491 16.293 1.00 98.19 185 ARG A O 1
ATOM 1442 N N . LYS A 1 186 ? -1.488 -5.150 16.633 1.00 98.06 186 LYS A N 1
ATOM 1443 C CA . LYS A 1 186 ? -1.991 -5.506 17.966 1.00 98.06 186 LYS A CA 1
ATOM 1444 C C . LYS A 1 186 ? -1.922 -4.320 18.937 1.00 98.06 186 LYS A C 1
ATOM 1446 O O . LYS A 1 186 ? -2.924 -3.968 19.551 1.00 98.06 186 LYS A O 1
ATOM 1451 N N . ASP A 1 187 ? -0.763 -3.669 19.027 1.00 98.56 187 ASP A N 1
ATOM 1452 C CA . ASP A 1 187 ? -0.557 -2.512 19.907 1.00 98.56 187 ASP A CA 1
ATOM 1453 C C . ASP A 1 187 ? -1.445 -1.316 19.515 1.00 98.56 187 ASP A C 1
ATOM 1455 O O . ASP A 1 187 ? -1.918 -0.583 20.378 1.00 98.56 187 ASP A O 1
ATOM 1459 N N . PHE A 1 188 ? -1.729 -1.126 18.223 1.00 98.62 188 PHE A N 1
ATOM 1460 C CA . PHE A 1 188 ? -2.654 -0.099 17.745 1.00 98.62 188 PHE A CA 1
ATOM 1461 C C . PHE A 1 188 ? -4.059 -0.316 18.310 1.00 98.62 188 PHE A C 1
ATOM 1463 O O . PHE A 1 188 ? -4.602 0.588 18.945 1.00 98.62 188 PHE A O 1
ATOM 1470 N N . TRP A 1 189 ? -4.619 -1.515 18.148 1.00 97.81 189 TRP A N 1
ATOM 1471 C CA . TRP A 1 189 ? -5.969 -1.821 18.628 1.00 97.81 189 TRP A CA 1
ATOM 1472 C C . TRP A 1 189 ? -6.094 -1.748 20.154 1.00 97.81 189 TRP A C 1
ATOM 1474 O O . TRP A 1 189 ? -7.147 -1.355 20.656 1.00 97.81 189 TRP A O 1
ATOM 1484 N N . GLU A 1 190 ? -5.019 -2.053 20.885 1.00 98.25 190 GLU A N 1
ATOM 1485 C CA . GLU A 1 190 ? -4.970 -1.952 22.347 1.00 98.25 190 GLU A CA 1
ATOM 1486 C C . GLU A 1 190 ? -4.763 -0.507 22.837 1.00 98.25 190 GLU A C 1
ATOM 1488 O O . GLU A 1 190 ? -5.454 -0.054 23.748 1.00 98.25 190 GLU A O 1
ATOM 1493 N N . ASN A 1 191 ? -3.833 0.249 22.243 1.00 98.50 191 ASN A N 1
ATOM 1494 C CA . ASN A 1 191 ? -3.279 1.462 22.858 1.00 98.50 191 ASN A CA 1
ATOM 1495 C C . ASN A 1 191 ? -3.500 2.760 22.073 1.00 98.50 191 ASN A C 1
ATOM 1497 O O . ASN A 1 191 ? -3.026 3.817 22.525 1.00 98.50 191 ASN A O 1
ATOM 1501 N N . VAL A 1 192 ? -4.213 2.734 20.943 1.00 98.56 192 VAL A N 1
ATOM 1502 C CA . VAL A 1 192 ? -4.576 3.966 20.233 1.00 98.56 192 VAL A CA 1
ATOM 1503 C C . VAL A 1 192 ? -5.549 4.811 21.046 1.00 98.56 192 VAL A C 1
ATOM 1505 O O . VAL A 1 192 ? -6.545 4.332 21.580 1.00 98.56 192 VAL A O 1
ATOM 1508 N N . ARG A 1 193 ? -5.246 6.103 21.137 1.00 98.19 193 ARG A N 1
ATOM 1509 C CA . ARG A 1 193 ? -6.111 7.116 21.725 1.00 98.19 193 ARG A CA 1
ATOM 1510 C C . ARG A 1 193 ? -6.662 8.002 20.621 1.00 98.19 193 ARG A C 1
ATOM 1512 O O . ARG A 1 193 ? -5.893 8.721 19.981 1.00 98.19 193 ARG A O 1
ATOM 1519 N N . VAL A 1 194 ? -7.981 8.014 20.474 1.00 98.00 194 VAL A N 1
ATOM 1520 C CA . VAL A 1 194 ? -8.688 8.913 19.558 1.00 98.00 194 VAL A CA 1
ATOM 1521 C C . VAL A 1 194 ? -9.471 9.936 20.385 1.00 98.00 194 VAL A C 1
ATOM 1523 O O . VAL A 1 194 ? -10.419 9.566 21.072 1.00 98.00 194 VAL A O 1
ATOM 1526 N N . PRO A 1 195 ? -9.059 11.217 20.415 1.00 95.88 195 PRO A N 1
ATOM 1527 C CA . PRO A 1 195 ? -9.811 12.251 21.118 1.00 95.88 195 PRO A CA 1
ATOM 1528 C C . PRO A 1 195 ? -11.091 12.631 20.357 1.00 95.88 195 PRO A C 1
ATOM 1530 O O . PRO A 1 195 ? -11.187 12.437 19.148 1.00 95.88 195 PRO A O 1
ATOM 1533 N N . GLY A 1 196 ? -12.042 13.250 21.056 1.00 94.06 196 GLY A N 1
ATOM 1534 C CA . GLY A 1 196 ? -13.293 13.737 20.466 1.00 94.06 196 GLY A CA 1
ATOM 1535 C C . GLY A 1 196 ? -14.435 12.726 20.552 1.00 94.06 196 GLY A C 1
ATOM 1536 O O . GLY A 1 196 ? -14.387 11.788 21.342 1.00 94.06 196 GLY A O 1
ATOM 1537 N N . THR A 1 197 ? -15.485 12.961 19.769 1.00 94.38 197 THR A N 1
ATOM 1538 C CA . THR A 1 197 ? -16.693 12.122 19.709 1.00 94.38 197 THR A CA 1
ATOM 1539 C C . THR A 1 197 ? -16.938 11.644 18.278 1.00 94.38 197 THR A C 1
ATOM 1541 O O . THR A 1 197 ? -16.294 12.140 17.350 1.00 94.38 197 THR A O 1
ATOM 1544 N N . ALA A 1 198 ? -17.852 10.686 18.099 1.00 94.25 198 ALA A N 1
ATOM 1545 C CA . ALA A 1 198 ? -18.282 10.231 16.774 1.00 94.25 198 ALA A CA 1
ATOM 1546 C C . ALA A 1 198 ? -19.219 11.232 16.073 1.00 94.25 198 ALA A C 1
ATOM 1548 O O . ALA A 1 198 ? -19.147 11.389 14.861 1.00 94.25 198 ALA A O 1
ATOM 1549 N N . ASP A 1 199 ? -20.042 11.965 16.830 1.00 93.75 199 ASP A N 1
ATOM 1550 C CA . ASP A 1 199 ? -21.097 12.838 16.281 1.00 93.75 199 ASP A CA 1
ATOM 1551 C C . ASP A 1 199 ? -20.598 14.230 15.848 1.00 93.75 199 ASP A C 1
ATOM 1553 O O . ASP A 1 199 ? -21.366 15.186 15.729 1.00 93.75 199 ASP A O 1
ATOM 1557 N N . SER A 1 200 ? -19.288 14.387 15.665 1.00 93.00 200 SER A N 1
ATOM 1558 C CA . SER A 1 200 ? -18.672 15.642 15.240 1.00 93.00 200 SER A CA 1
ATOM 1559 C C . SER A 1 200 ? -17.548 15.383 14.244 1.00 93.00 200 SER A C 1
ATOM 1561 O O . SER A 1 200 ? -17.054 14.265 14.118 1.00 93.00 200 SER A O 1
ATOM 1563 N N . MET A 1 201 ? -17.131 16.421 13.515 1.00 94.94 201 MET A N 1
ATOM 1564 C CA . MET A 1 201 ? -15.996 16.310 12.601 1.00 94.94 201 MET A CA 1
ATOM 1565 C C . MET A 1 201 ? -14.734 15.937 13.389 1.00 94.94 201 MET A C 1
ATOM 1567 O O . MET A 1 201 ? -14.187 16.759 14.125 1.00 94.94 201 MET A O 1
ATOM 1571 N N . ASN A 1 202 ? -14.270 14.700 13.208 1.00 96.94 202 ASN A N 1
ATOM 1572 C CA . ASN A 1 202 ? -13.152 14.138 13.954 1.00 96.94 202 ASN A CA 1
ATOM 1573 C C . ASN A 1 202 ? -12.070 13.583 13.007 1.00 96.94 202 ASN A C 1
ATOM 1575 O O . ASN A 1 202 ? -12.100 12.404 12.648 1.00 96.94 202 ASN A O 1
ATOM 1579 N N . PRO A 1 203 ? -11.087 14.414 12.612 1.00 95.88 203 PRO A N 1
ATOM 1580 C CA . PRO A 1 203 ? -10.002 13.987 11.728 1.00 95.88 203 PRO A CA 1
ATOM 1581 C C . PRO A 1 203 ? -9.126 12.872 12.315 1.00 95.88 203 PRO A C 1
ATOM 1583 O O . PR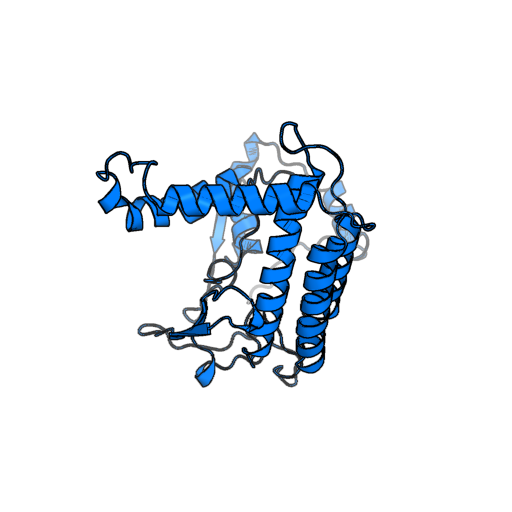O A 1 203 ? -8.548 12.086 11.569 1.00 95.88 203 PRO A O 1
ATOM 1586 N N . GLU A 1 204 ? -9.014 12.782 13.645 1.00 96.94 204 GLU A N 1
ATOM 1587 C CA . GLU A 1 204 ? -8.236 11.717 14.284 1.00 96.94 204 GLU A CA 1
ATOM 1588 C C . GLU A 1 204 ? -8.960 10.367 14.214 1.00 96.94 204 GLU A C 1
ATOM 1590 O O . GLU A 1 204 ? -8.298 9.347 14.041 1.00 96.94 204 GLU A O 1
ATOM 1595 N N . LEU A 1 205 ? -10.297 10.348 14.266 1.00 97.75 205 LEU A N 1
ATOM 1596 C CA . LEU A 1 205 ? -11.089 9.135 14.035 1.00 97.75 205 LEU A CA 1
ATOM 1597 C C . LEU A 1 205 ? -10.966 8.650 12.583 1.00 97.75 205 LEU A C 1
ATOM 1599 O O . LEU A 1 205 ? -10.675 7.478 12.355 1.00 97.75 205 LEU A O 1
ATOM 1603 N N . GLU A 1 206 ? -11.105 9.554 11.606 1.00 95.94 206 GLU A N 1
ATOM 1604 C CA . GLU A 1 206 ? -10.890 9.249 10.179 1.00 95.94 206 GLU A CA 1
ATOM 1605 C C . GLU A 1 206 ? -9.498 8.640 9.950 1.00 95.94 206 GLU A C 1
ATOM 1607 O O . GLU A 1 206 ? -9.328 7.624 9.271 1.00 95.94 206 GLU A O 1
ATOM 1612 N N . LYS A 1 207 ? -8.482 9.258 10.552 1.00 97.12 207 LYS A N 1
ATOM 1613 C CA . LYS A 1 207 ? -7.099 8.802 10.468 1.00 97.12 207 LYS A CA 1
ATOM 1614 C C . LYS A 1 207 ? -6.888 7.458 11.158 1.00 97.12 207 LYS A C 1
ATOM 1616 O O . LYS A 1 207 ? -6.122 6.653 10.637 1.00 97.12 207 LYS A O 1
ATOM 1621 N N . ALA A 1 208 ? -7.534 7.208 12.298 1.00 98.19 208 ALA A N 1
ATOM 1622 C CA . ALA A 1 208 ? -7.459 5.924 12.989 1.00 98.19 208 ALA A CA 1
ATOM 1623 C C . ALA A 1 208 ? -7.992 4.794 12.102 1.00 98.19 208 ALA A C 1
ATOM 1625 O O . ALA A 1 208 ? -7.298 3.792 11.950 1.00 98.19 208 ALA A O 1
ATOM 1626 N N . GLY A 1 209 ? -9.141 4.997 11.445 1.00 97.06 209 GLY A N 1
ATOM 1627 C CA . GLY A 1 209 ? -9.679 4.048 10.465 1.00 97.06 209 GLY A CA 1
ATOM 1628 C C . GLY A 1 209 ? -8.673 3.738 9.355 1.00 97.06 209 GLY A C 1
ATOM 1629 O O . GLY A 1 209 ? -8.282 2.590 9.180 1.00 97.06 209 GLY A O 1
ATOM 1630 N N . ARG A 1 210 ? -8.124 4.774 8.704 1.00 96.56 210 ARG A N 1
ATOM 1631 C CA . ARG A 1 210 ? -7.104 4.583 7.652 1.00 96.56 210 ARG A CA 1
ATOM 1632 C C . ARG A 1 210 ? -5.858 3.848 8.137 1.00 96.56 210 ARG A C 1
ATOM 1634 O O . ARG A 1 210 ? -5.299 3.038 7.409 1.00 96.56 210 ARG A O 1
ATOM 1641 N N . VAL A 1 211 ? -5.375 4.161 9.340 1.00 97.88 211 VAL A N 1
ATOM 1642 C CA . VAL A 1 211 ? -4.185 3.501 9.892 1.00 97.88 211 VAL A CA 1
ATOM 1643 C C . VAL A 1 211 ? -4.478 2.041 10.227 1.00 97.88 211 VAL A C 1
ATOM 1645 O O . VAL A 1 211 ? -3.591 1.217 10.019 1.00 97.88 211 VAL A O 1
ATOM 1648 N N . ALA A 1 212 ? -5.692 1.707 10.674 1.00 97.75 212 ALA A N 1
ATOM 1649 C CA . ALA A 1 212 ? -6.117 0.320 10.846 1.00 97.75 212 ALA A CA 1
ATOM 1650 C C . ALA A 1 212 ? -6.013 -0.451 9.519 1.00 97.75 212 ALA A C 1
ATOM 1652 O O . ALA A 1 212 ? -5.328 -1.474 9.469 1.00 97.75 212 ALA A O 1
ATOM 1653 N N . ASP A 1 213 ? -6.558 0.110 8.434 1.00 95.44 213 ASP A N 1
ATOM 1654 C CA . ASP A 1 213 ? -6.483 -0.486 7.093 1.00 95.44 213 ASP A CA 1
ATOM 1655 C C . ASP A 1 213 ? -5.030 -0.620 6.612 1.00 95.44 213 ASP A C 1
ATOM 1657 O O . ASP A 1 213 ? -4.618 -1.650 6.079 1.00 95.44 213 ASP A O 1
ATOM 1661 N N . PHE A 1 214 ? -4.206 0.412 6.825 1.00 97.31 214 PHE A N 1
ATOM 1662 C CA . PHE A 1 214 ? -2.798 0.394 6.420 1.00 97.31 214 PHE A CA 1
ATOM 1663 C C . PHE A 1 214 ? -1.983 -0.667 7.156 1.00 97.31 214 PHE A C 1
ATOM 1665 O O . PHE A 1 214 ? -1.041 -1.207 6.579 1.00 97.31 214 PHE A O 1
ATOM 1672 N N . LEU A 1 215 ? -2.309 -0.962 8.415 1.00 98.12 215 LEU A N 1
ATOM 1673 C CA . LEU A 1 215 ? -1.628 -2.002 9.182 1.00 98.12 215 LEU A CA 1
ATOM 1674 C C . LEU A 1 215 ? -1.925 -3.393 8.611 1.00 98.12 215 LEU A C 1
ATOM 1676 O O . LEU A 1 215 ? -1.009 -4.205 8.496 1.00 98.12 215 LEU A O 1
ATOM 1680 N N . GLU A 1 216 ? -3.168 -3.647 8.203 1.00 95.88 216 GLU A N 1
ATOM 1681 C CA . GLU A 1 216 ? -3.550 -4.903 7.549 1.00 95.88 216 GLU A CA 1
ATOM 1682 C C . GLU A 1 216 ? -2.929 -5.029 6.154 1.00 95.88 216 GLU A C 1
ATOM 1684 O O . GLU A 1 216 ? -2.275 -6.030 5.846 1.00 95.88 216 GLU A O 1
ATOM 1689 N N . LEU A 1 217 ? -3.053 -3.979 5.338 1.00 94.81 217 LEU A N 1
ATOM 1690 C CA . LEU A 1 217 ? -2.467 -3.936 3.998 1.00 94.81 217 LEU A CA 1
ATOM 1691 C C . LEU A 1 217 ? -0.940 -4.020 4.034 1.00 94.81 217 LEU A C 1
ATOM 1693 O O . LEU A 1 217 ? -0.351 -4.664 3.171 1.00 94.81 217 LEU A O 1
ATOM 1697 N N . GLY A 1 218 ? -0.286 -3.403 5.019 1.00 96.00 218 GLY A N 1
ATOM 1698 C CA . GLY A 1 218 ? 1.165 -3.458 5.184 1.00 96.00 218 GLY A CA 1
ATOM 1699 C C . GLY A 1 218 ? 1.671 -4.874 5.466 1.00 96.00 218 GLY A C 1
ATOM 1700 O O . GLY A 1 218 ? 2.652 -5.303 4.856 1.00 96.00 218 GLY A O 1
ATOM 1701 N N . GLU A 1 219 ? 0.985 -5.620 6.342 1.00 97.62 219 GLU A N 1
ATOM 1702 C CA . GLU A 1 219 ? 1.316 -7.024 6.632 1.00 97.62 219 GLU A CA 1
ATOM 1703 C C . GLU A 1 219 ? 1.128 -7.888 5.376 1.00 97.62 219 GLU A C 1
ATOM 1705 O O . GLU A 1 219 ? 2.029 -8.647 5.003 1.00 97.62 219 GLU A O 1
ATOM 1710 N N . LEU A 1 220 ? -0.000 -7.718 4.677 1.00 96.31 220 LEU A N 1
ATOM 1711 C CA . LEU A 1 220 ? -0.289 -8.442 3.439 1.00 96.31 220 LEU A CA 1
ATOM 1712 C C . LEU A 1 220 ? 0.718 -8.121 2.327 1.00 96.31 220 LEU A C 1
ATOM 1714 O O . LEU A 1 220 ? 1.171 -9.024 1.629 1.00 96.31 220 LEU A O 1
ATOM 1718 N N . PHE A 1 221 ? 1.116 -6.856 2.188 1.00 95.31 221 PHE A N 1
ATOM 1719 C CA . PHE A 1 221 ? 2.099 -6.423 1.196 1.00 95.31 221 PHE A CA 1
ATOM 1720 C C . PHE A 1 221 ? 3.470 -7.061 1.451 1.00 95.31 221 PHE A C 1
ATOM 1722 O O . PHE A 1 221 ? 4.107 -7.560 0.523 1.00 95.31 221 PHE A O 1
ATOM 1729 N N . ALA A 1 222 ? 3.924 -7.087 2.709 1.00 97.38 222 ALA A N 1
ATOM 1730 C CA . ALA A 1 222 ? 5.175 -7.751 3.073 1.00 97.38 222 ALA A CA 1
ATOM 1731 C C . ALA A 1 222 ? 5.108 -9.270 2.825 1.00 97.38 222 ALA A C 1
ATOM 1733 O O . ALA A 1 222 ? 6.086 -9.866 2.368 1.00 97.38 222 ALA A O 1
ATOM 1734 N N . ARG A 1 223 ? 3.945 -9.888 3.071 1.00 96.75 223 ARG A N 1
ATOM 1735 C CA . ARG A 1 223 ? 3.690 -11.306 2.787 1.00 96.75 223 ARG A CA 1
ATOM 1736 C C . ARG A 1 223 ? 3.705 -11.618 1.290 1.00 96.75 223 ARG A C 1
ATOM 1738 O O . ARG A 1 223 ? 4.359 -12.582 0.899 1.00 96.75 223 ARG A O 1
ATOM 1745 N N . ASP A 1 224 ? 3.039 -10.816 0.462 1.00 95.94 224 ASP A N 1
ATOM 1746 C CA . ASP A 1 224 ? 3.057 -10.986 -0.996 1.00 95.94 224 ASP A CA 1
ATOM 1747 C C . ASP A 1 224 ? 4.477 -10.830 -1.556 1.00 95.94 224 ASP A C 1
ATOM 1749 O O . ASP A 1 224 ? 4.947 -11.678 -2.315 1.00 95.94 224 ASP A O 1
ATOM 1753 N N . ALA A 1 225 ? 5.207 -9.808 -1.098 1.00 96.12 225 ALA A N 1
ATOM 1754 C CA . ALA A 1 225 ? 6.598 -9.604 -1.484 1.00 96.12 225 ALA A CA 1
ATOM 1755 C C . ALA A 1 225 ? 7.510 -10.772 -1.061 1.00 96.12 225 ALA A C 1
ATOM 1757 O O . ALA A 1 225 ? 8.481 -11.079 -1.754 1.00 96.12 225 ALA A O 1
ATOM 1758 N N . LEU A 1 226 ? 7.221 -11.428 0.068 1.00 97.25 226 LEU A N 1
ATOM 1759 C CA . LEU A 1 226 ? 7.972 -12.602 0.514 1.00 97.25 226 LEU A CA 1
ATOM 1760 C C . LEU A 1 226 ? 7.658 -13.834 -0.339 1.00 97.25 226 LEU A C 1
ATOM 1762 O O . LEU A 1 226 ? 8.585 -14.552 -0.706 1.00 97.25 226 LEU A O 1
ATOM 1766 N N . ALA A 1 227 ? 6.380 -14.056 -0.659 1.00 95.75 227 ALA A N 1
ATOM 1767 C CA . ALA A 1 227 ? 5.922 -15.183 -1.473 1.00 95.75 227 ALA A CA 1
ATOM 1768 C C . ALA A 1 227 ? 6.390 -15.096 -2.938 1.00 95.75 227 ALA A C 1
ATOM 1770 O O . ALA A 1 227 ? 6.529 -16.117 -3.607 1.00 95.75 227 ALA A O 1
ATOM 1771 N N . ARG A 1 228 ? 6.643 -13.882 -3.439 1.00 95.44 228 ARG A N 1
ATOM 1772 C CA . ARG A 1 228 ? 7.145 -13.635 -4.793 1.00 95.44 228 ARG A CA 1
ATOM 1773 C C . ARG A 1 228 ? 8.667 -13.662 -4.842 1.00 95.44 228 ARG A C 1
ATOM 1775 O O . ARG A 1 228 ? 9.335 -12.635 -4.699 1.00 95.44 228 ARG A O 1
ATOM 1782 N N . GLU A 1 229 ? 9.215 -14.850 -5.042 1.00 96.00 229 GLU A N 1
ATOM 1783 C CA . GLU A 1 229 ? 10.656 -15.117 -5.116 1.00 96.00 229 GLU A CA 1
ATOM 1784 C C . GLU A 1 229 ? 11.221 -14.840 -6.522 1.00 96.00 229 GLU A C 1
ATOM 1786 O O . GLU A 1 229 ? 11.764 -15.710 -7.187 1.00 96.00 229 GLU A O 1
ATOM 1791 N N . GLU A 1 230 ? 11.065 -13.602 -6.991 1.00 93.19 230 GLU A N 1
ATOM 1792 C CA . GLU A 1 230 ? 11.687 -13.089 -8.217 1.00 93.19 230 GLU A CA 1
ATOM 1793 C C . GLU A 1 230 ? 11.962 -11.582 -8.091 1.00 93.19 230 GLU A C 1
ATOM 1795 O O . GLU A 1 230 ? 11.516 -10.944 -7.132 1.00 93.19 230 GLU A O 1
ATOM 1800 N N . SER A 1 231 ? 12.626 -10.991 -9.088 1.00 91.50 231 SER A N 1
ATOM 1801 C CA . SER A 1 231 ? 12.609 -9.539 -9.294 1.00 91.50 231 SER A CA 1
ATOM 1802 C C . SER A 1 231 ? 11.922 -9.180 -10.606 1.00 91.50 231 SER A C 1
ATOM 1804 O O . SER A 1 231 ? 12.407 -9.506 -11.689 1.00 91.50 231 SER A O 1
ATOM 1806 N N . CYS A 1 232 ? 10.829 -8.423 -10.526 1.00 86.88 232 CYS A N 1
ATOM 1807 C CA . CYS A 1 232 ? 10.055 -7.989 -11.682 1.00 86.88 232 CYS A CA 1
ATOM 1808 C C . CYS A 1 232 ? 9.523 -6.558 -11.494 1.00 86.88 232 CYS A C 1
ATOM 1810 O O . CYS A 1 232 ? 8.712 -6.264 -10.6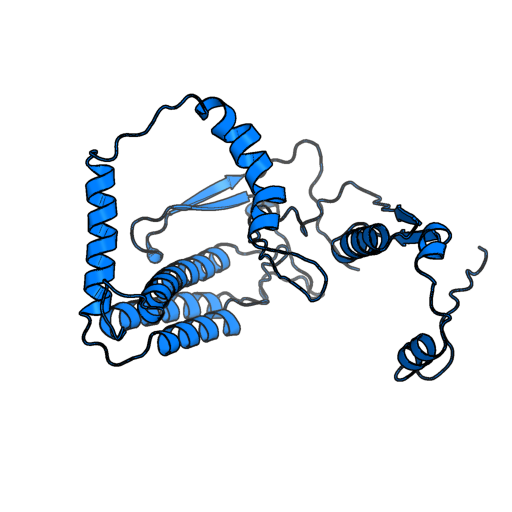13 1.00 86.88 232 CYS A O 1
ATOM 1812 N N . GLY A 1 233 ? 9.966 -5.637 -12.356 1.00 82.62 233 GLY A N 1
ATOM 1813 C CA . GLY A 1 233 ? 9.512 -4.244 -12.333 1.00 82.62 233 GLY A CA 1
ATOM 1814 C C . GLY A 1 233 ? 9.858 -3.527 -11.023 1.00 82.62 233 GLY A C 1
ATOM 1815 O O . GLY A 1 233 ? 11.028 -3.377 -10.693 1.00 82.62 233 GLY A O 1
ATOM 1816 N N . GLY A 1 234 ? 8.840 -3.036 -10.306 1.00 81.44 234 GLY A N 1
ATOM 1817 C CA . GLY A 1 234 ? 9.002 -2.355 -9.011 1.00 81.44 234 GLY A CA 1
ATOM 1818 C C . GLY A 1 234 ? 9.134 -3.297 -7.806 1.00 81.44 234 GLY A C 1
ATOM 1819 O O . GLY A 1 234 ? 9.308 -2.828 -6.681 1.00 81.44 234 GLY A O 1
ATOM 1820 N N . HIS A 1 235 ? 9.020 -4.611 -8.019 1.00 89.50 235 HIS A N 1
ATOM 1821 C CA . HIS A 1 235 ? 9.363 -5.629 -7.031 1.00 89.50 235 HIS A CA 1
ATOM 1822 C C . HIS A 1 235 ? 10.798 -6.076 -7.278 1.00 89.50 235 HIS A C 1
ATOM 1824 O O . HIS A 1 235 ? 11.052 -6.831 -8.211 1.00 89.50 235 HIS A O 1
ATOM 1830 N N . PHE A 1 236 ? 11.735 -5.571 -6.477 1.00 92.62 236 PHE A N 1
ATOM 1831 C CA . PHE A 1 236 ? 13.147 -5.922 -6.584 1.00 92.62 236 PHE A CA 1
ATOM 1832 C C . PHE A 1 236 ? 13.607 -6.655 -5.326 1.00 92.62 236 PHE A C 1
ATOM 1834 O O . PHE A 1 236 ? 13.614 -6.097 -4.224 1.00 92.62 236 PHE A O 1
ATOM 1841 N N . ARG A 1 237 ? 13.994 -7.912 -5.514 1.00 94.94 237 ARG A N 1
ATOM 1842 C CA . ARG A 1 237 ? 14.581 -8.781 -4.508 1.00 94.94 237 ARG A CA 1
ATOM 1843 C C . ARG A 1 237 ? 16.077 -8.905 -4.733 1.00 94.94 237 ARG A C 1
ATOM 1845 O O . ARG A 1 237 ? 16.528 -9.347 -5.783 1.00 94.94 237 ARG A O 1
ATOM 1852 N N . GLU A 1 238 ? 16.844 -8.526 -3.720 1.00 94.94 238 GLU A N 1
ATOM 1853 C CA . GLU A 1 238 ? 18.311 -8.504 -3.763 1.00 94.94 238 GLU A CA 1
ATOM 1854 C C . GLU A 1 238 ? 18.899 -9.901 -3.993 1.00 94.94 238 GLU A C 1
ATOM 1856 O O . GLU A 1 238 ? 19.929 -10.043 -4.642 1.00 94.94 238 GLU A O 1
ATOM 1861 N N . ASP A 1 239 ? 18.215 -10.936 -3.506 1.00 95.38 239 ASP A N 1
ATOM 1862 C CA . ASP A 1 239 ? 18.573 -12.339 -3.708 1.00 95.38 239 ASP A CA 1
ATOM 1863 C C . ASP A 1 239 ? 18.071 -12.920 -5.044 1.00 95.38 239 ASP A C 1
ATOM 1865 O O . ASP A 1 239 ? 18.353 -14.072 -5.355 1.00 95.38 239 ASP A O 1
ATOM 1869 N N . HIS A 1 240 ? 17.362 -12.116 -5.843 1.00 93.62 240 HIS A N 1
ATOM 1870 C CA . HIS A 1 240 ? 16.896 -12.429 -7.197 1.00 93.62 240 HIS A CA 1
ATOM 1871 C C . HIS A 1 240 ? 17.313 -11.305 -8.154 1.00 93.62 240 HIS A C 1
ATOM 1873 O O . HIS A 1 240 ? 16.502 -10.719 -8.876 1.00 93.62 240 HIS A O 1
ATOM 1879 N N . ALA A 1 241 ? 18.600 -10.972 -8.130 1.00 92.75 241 ALA A N 1
ATOM 1880 C CA . ALA A 1 241 ? 19.227 -10.028 -9.041 1.00 92.75 241 ALA A CA 1
ATOM 1881 C C . ALA A 1 241 ? 20.260 -10.748 -9.917 1.00 92.75 241 ALA A C 1
ATOM 1883 O O . ALA A 1 241 ? 20.872 -11.737 -9.517 1.00 92.75 241 ALA A O 1
ATOM 1884 N N . THR A 1 242 ? 20.451 -10.248 -11.132 1.00 89.19 242 THR A N 1
ATOM 1885 C CA . THR A 1 242 ? 21.547 -10.679 -12.009 1.00 89.19 242 THR A CA 1
ATOM 1886 C C . THR A 1 242 ? 22.899 -10.256 -11.421 1.00 89.19 242 THR A C 1
ATOM 1888 O O . THR A 1 242 ? 22.959 -9.350 -10.589 1.00 89.19 242 THR A O 1
ATOM 1891 N N . GLU A 1 243 ? 24.004 -10.850 -11.887 1.00 87.56 243 GLU A N 1
ATOM 1892 C CA . GLU A 1 243 ? 25.367 -10.458 -11.468 1.00 87.56 243 GLU A CA 1
ATOM 1893 C C . GLU A 1 243 ? 25.654 -8.962 -11.687 1.00 87.56 243 GLU A C 1
ATOM 1895 O O . GLU A 1 243 ? 26.434 -8.347 -10.964 1.00 87.56 243 GLU A O 1
ATOM 1900 N N . ASP A 1 244 ? 24.974 -8.369 -12.666 1.00 85.12 244 ASP A N 1
ATOM 1901 C CA . ASP A 1 244 ? 25.069 -6.962 -13.036 1.00 85.12 244 ASP A CA 1
ATOM 1902 C C . ASP A 1 244 ? 24.153 -6.028 -12.217 1.00 85.12 244 ASP A C 1
ATOM 1904 O O . ASP A 1 244 ? 24.122 -4.822 -12.471 1.00 85.12 244 ASP A O 1
ATOM 1908 N N . GLY A 1 245 ? 23.394 -6.560 -11.254 1.00 85.50 245 GLY A N 1
ATOM 1909 C CA . GLY A 1 245 ? 22.492 -5.789 -10.393 1.00 85.50 245 GLY A CA 1
ATOM 1910 C C . GLY A 1 245 ? 21.148 -5.415 -11.031 1.00 85.50 245 GLY A C 1
ATOM 1911 O O . GLY A 1 245 ? 20.419 -4.597 -10.471 1.00 85.50 245 GLY A O 1
ATOM 1912 N N . GLU A 1 246 ? 20.794 -5.993 -12.182 1.00 85.69 246 GLU A N 1
ATOM 1913 C CA . GLU A 1 246 ? 19.451 -5.862 -12.763 1.00 85.69 246 GLU A CA 1
ATOM 1914 C C . GLU A 1 246 ? 18.476 -6.903 -12.191 1.00 85.69 246 GLU A C 1
ATOM 1916 O O . GLU A 1 246 ? 18.886 -7.956 -11.701 1.00 85.69 246 GLU A O 1
ATOM 1921 N N . ALA A 1 247 ? 17.175 -6.620 -12.285 1.00 85.94 247 ALA A N 1
ATOM 1922 C CA . ALA A 1 247 ? 16.110 -7.527 -11.867 1.00 85.94 247 ALA A CA 1
ATOM 1923 C C . ALA A 1 247 ? 16.175 -8.864 -12.632 1.00 85.94 247 ALA A C 1
ATOM 1925 O O . ALA A 1 247 ? 16.045 -8.881 -13.858 1.00 85.94 247 ALA A O 1
ATOM 1926 N N . ALA A 1 248 ? 16.338 -9.981 -11.916 1.00 89.75 248 ALA A N 1
ATOM 1927 C CA . ALA A 1 248 ? 16.226 -11.316 -12.492 1.00 89.75 248 ALA A CA 1
ATOM 1928 C C . ALA A 1 248 ? 14.763 -11.784 -12.426 1.00 89.75 248 ALA A C 1
ATOM 1930 O O . ALA A 1 248 ? 14.282 -12.230 -11.382 1.00 89.75 248 ALA A O 1
ATOM 1931 N N . ARG A 1 249 ? 14.055 -11.634 -13.549 1.00 86.69 249 ARG A N 1
ATOM 1932 C CA . ARG A 1 249 ? 12.659 -12.066 -13.703 1.00 86.69 249 ARG A CA 1
ATOM 1933 C C . ARG A 1 249 ? 12.580 -13.573 -13.934 1.00 86.69 249 ARG A C 1
ATOM 1935 O O . ARG A 1 249 ? 13.362 -14.095 -14.730 1.00 86.69 249 ARG A O 1
ATOM 1942 N N . ASP A 1 250 ? 11.606 -14.237 -13.318 1.00 89.69 250 ASP A N 1
ATOM 1943 C CA . ASP A 1 250 ? 11.365 -15.675 -13.490 1.00 89.69 250 ASP A CA 1
ATOM 1944 C C . ASP A 1 250 ? 9.971 -15.925 -14.082 1.00 89.69 250 ASP A C 1
ATOM 1946 O O . ASP A 1 250 ? 8.974 -16.130 -13.389 1.00 89.69 250 ASP A O 1
ATOM 1950 N N . ASP A 1 251 ? 9.914 -15.929 -15.414 1.00 86.75 251 ASP A N 1
ATOM 1951 C CA . ASP A 1 251 ? 8.677 -16.161 -16.163 1.00 86.75 251 ASP A CA 1
ATOM 1952 C C . ASP A 1 251 ? 8.125 -17.587 -16.018 1.00 86.75 251 ASP A C 1
ATOM 1954 O O . ASP A 1 251 ? 6.939 -17.800 -16.263 1.00 86.75 251 ASP A O 1
ATOM 1958 N N . ALA A 1 252 ? 8.952 -18.569 -15.642 1.00 88.94 252 ALA A N 1
ATOM 1959 C CA . ALA A 1 252 ? 8.509 -19.958 -15.544 1.00 88.94 252 ALA A CA 1
ATOM 1960 C C . ALA A 1 252 ? 7.611 -20.174 -14.320 1.00 88.94 252 ALA A C 1
ATOM 1962 O O . ALA A 1 252 ? 6.633 -20.918 -14.400 1.00 88.94 252 ALA A O 1
ATOM 1963 N N . ASN A 1 253 ? 7.927 -19.501 -13.210 1.00 91.44 253 ASN A N 1
ATOM 1964 C CA . ASN A 1 253 ? 7.200 -19.652 -11.950 1.00 91.44 253 ASN A CA 1
ATOM 1965 C C . ASN A 1 253 ? 6.300 -18.448 -11.628 1.00 91.44 253 ASN A C 1
ATOM 1967 O O . ASN A 1 253 ? 5.263 -18.614 -10.982 1.00 91.44 253 ASN A O 1
ATOM 1971 N N . PHE A 1 254 ? 6.645 -17.242 -12.096 1.00 91.06 254 PHE A N 1
ATOM 1972 C CA . PHE A 1 254 ? 5.994 -15.998 -11.669 1.00 91.06 254 PHE A CA 1
ATOM 1973 C C . PHE A 1 254 ? 5.244 -15.231 -12.768 1.00 91.06 254 PHE A C 1
ATOM 1975 O O . PHE A 1 254 ? 4.789 -14.108 -12.547 1.00 91.06 254 PHE A O 1
ATOM 1982 N N . ALA A 1 255 ? 4.987 -15.858 -13.922 1.00 89.88 255 ALA A N 1
ATOM 1983 C CA . ALA A 1 255 ? 4.053 -15.340 -14.930 1.00 89.88 255 ALA A CA 1
ATOM 1984 C C . ALA A 1 255 ? 2.575 -15.480 -14.493 1.00 89.88 255 ALA A C 1
ATOM 1986 O O . ALA A 1 255 ? 1.768 -16.151 -15.137 1.00 89.88 255 ALA A O 1
ATOM 1987 N N . HIS A 1 256 ? 2.210 -14.845 -13.380 1.00 86.81 256 HIS A N 1
ATOM 1988 C CA . HIS A 1 256 ? 0.866 -14.867 -12.810 1.00 86.81 256 HIS A CA 1
ATOM 1989 C C . HIS A 1 256 ? 0.561 -13.597 -12.005 1.00 86.81 256 HIS A C 1
ATOM 1991 O O . HIS A 1 256 ? 1.458 -12.870 -11.572 1.00 86.81 256 HIS A O 1
ATOM 1997 N N . VAL A 1 257 ? -0.725 -13.349 -11.772 1.00 86.94 257 VAL A N 1
ATOM 1998 C CA . VAL A 1 257 ? -1.213 -12.362 -10.805 1.00 86.94 257 VAL A CA 1
ATOM 1999 C C . VAL A 1 257 ? -1.447 -13.061 -9.466 1.00 86.94 257 VAL A C 1
ATOM 2001 O O . VAL A 1 257 ? -2.023 -14.149 -9.422 1.00 86.94 257 VAL A O 1
ATOM 2004 N N . SER A 1 258 ? -1.002 -12.434 -8.374 1.00 87.94 258 SER A N 1
ATOM 2005 C CA . SER A 1 258 ? -1.380 -12.828 -7.013 1.00 87.94 258 SER A CA 1
ATOM 2006 C C . SER A 1 258 ? -2.617 -12.055 -6.576 1.00 87.94 258 SER A C 1
ATOM 2008 O O . SER A 1 258 ? -2.582 -10.827 -6.510 1.00 87.94 258 SER A O 1
ATOM 2010 N N . ALA A 1 259 ? -3.681 -12.769 -6.225 1.00 90.25 259 ALA A N 1
ATOM 2011 C CA . ALA A 1 259 ? -4.865 -12.212 -5.587 1.00 90.25 259 ALA A CA 1
ATOM 2012 C C . ALA A 1 259 ? -5.007 -12.813 -4.186 1.00 90.25 259 ALA A C 1
ATOM 2014 O O . ALA A 1 259 ? -5.068 -14.027 -4.028 1.00 90.25 259 ALA A O 1
ATOM 2015 N N . TRP A 1 260 ? -5.047 -11.973 -3.157 1.00 91.62 260 TRP A N 1
ATOM 2016 C CA . TRP A 1 260 ? -5.143 -12.431 -1.774 1.00 91.62 260 TRP A CA 1
ATOM 2017 C C . TRP A 1 260 ? -6.569 -12.269 -1.253 1.00 91.62 260 TRP A C 1
ATOM 2019 O O . TRP A 1 260 ? -7.081 -11.155 -1.167 1.00 91.62 260 TRP A O 1
ATOM 2029 N N . GLU A 1 261 ? -7.206 -13.379 -0.890 1.00 94.19 261 GLU A N 1
ATOM 2030 C CA . GLU A 1 261 ? -8.523 -13.382 -0.254 1.00 94.19 261 GLU A CA 1
ATOM 2031 C C . GLU A 1 261 ? -8.380 -13.155 1.250 1.00 94.19 261 GLU A C 1
ATOM 2033 O O . GLU A 1 261 ? -7.681 -13.901 1.942 1.00 94.19 261 GLU A O 1
ATOM 2038 N N . TYR A 1 262 ? -9.075 -12.141 1.765 1.00 92.50 262 TYR A N 1
ATOM 2039 C CA . TYR A 1 262 ? -9.090 -11.837 3.188 1.00 92.50 262 TYR A CA 1
ATOM 2040 C C . TYR A 1 262 ? -10.002 -12.798 3.961 1.00 92.50 262 TYR A C 1
ATOM 2042 O O . TYR A 1 262 ? -11.167 -12.979 3.613 1.00 92.50 262 TYR A O 1
ATOM 2050 N N . LYS A 1 263 ? -9.479 -13.391 5.041 1.00 93.88 263 LYS A N 1
ATOM 2051 C CA . LYS A 1 263 ? -10.209 -14.310 5.937 1.00 93.88 263 LYS A CA 1
ATOM 2052 C C . LYS A 1 263 ? -10.378 -13.759 7.360 1.00 93.88 263 LYS A C 1
ATOM 2054 O O . LYS A 1 263 ? -10.568 -14.524 8.298 1.00 93.88 263 LYS A O 1
ATOM 2059 N N . GLY A 1 264 ? -10.303 -12.437 7.520 1.00 90.00 264 GLY A N 1
ATOM 2060 C CA . GLY A 1 264 ? -10.422 -11.753 8.813 1.00 90.00 264 GLY A CA 1
ATOM 2061 C C . GLY A 1 264 ? -9.090 -11.458 9.510 1.00 90.00 264 GLY A C 1
ATOM 2062 O O . GLY A 1 264 ? -9.080 -10.716 10.484 1.00 90.00 264 GLY A O 1
ATOM 2063 N N . ASP A 1 265 ? -7.972 -11.995 9.011 1.00 92.69 265 ASP A N 1
ATOM 2064 C CA . ASP A 1 265 ? -6.627 -11.590 9.422 1.00 92.69 265 ASP A CA 1
ATOM 2065 C C . ASP A 1 265 ? -5.641 -11.708 8.239 1.00 92.69 265 ASP A C 1
ATOM 2067 O O . ASP A 1 265 ? -5.724 -12.680 7.476 1.00 92.69 265 ASP A O 1
ATOM 2071 N N . PRO A 1 266 ? -4.690 -10.767 8.060 1.00 91.81 266 PRO A N 1
ATOM 2072 C CA . PRO A 1 266 ? -3.686 -10.847 6.993 1.00 91.81 266 PRO A CA 1
ATOM 2073 C C . PRO A 1 266 ? -2.833 -12.124 7.021 1.00 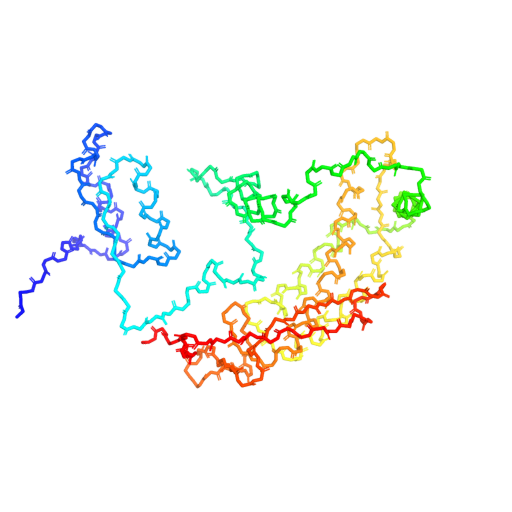91.81 266 PRO A C 1
ATOM 2075 O O . PRO A 1 266 ? -2.373 -12.586 5.972 1.00 91.81 266 PRO A O 1
ATOM 2078 N N . SER A 1 267 ? -2.620 -12.719 8.198 1.00 91.81 267 SER A N 1
ATOM 2079 C CA . SER A 1 267 ? -1.881 -13.979 8.353 1.00 91.81 267 SER A CA 1
ATOM 2080 C C . SER A 1 267 ? -2.652 -15.202 7.843 1.00 91.81 267 SER A C 1
ATOM 2082 O O . SER A 1 267 ? -2.036 -16.154 7.366 1.00 91.81 267 SER A O 1
ATOM 2084 N N . GLU A 1 268 ? -3.979 -15.122 7.788 1.00 94.75 268 GLU A N 1
ATOM 2085 C CA . GLU A 1 268 ? -4.868 -16.184 7.296 1.00 94.75 268 GLU A CA 1
ATOM 2086 C C . GLU A 1 268 ? -5.290 -15.975 5.834 1.00 94.75 268 GLU A C 1
ATOM 2088 O O . GLU A 1 268 ? -6.039 -16.774 5.272 1.00 94.75 268 GLU A O 1
ATOM 2093 N N . ALA A 1 269 ? -4.815 -14.900 5.193 1.00 95.31 269 ALA A N 1
ATOM 2094 C CA . ALA A 1 269 ? -5.137 -14.616 3.802 1.00 95.31 269 ALA A CA 1
ATOM 2095 C C . ALA A 1 269 ? -4.753 -15.789 2.882 1.00 95.31 269 ALA A C 1
ATOM 2097 O O . ALA A 1 269 ? -3.683 -16.397 3.022 1.00 95.31 269 ALA A O 1
ATOM 2098 N N . VAL A 1 270 ? -5.622 -16.092 1.920 1.00 96.69 270 VAL A N 1
ATOM 2099 C CA . VAL A 1 270 ? -5.429 -17.196 0.972 1.00 96.69 270 VAL A CA 1
ATOM 2100 C C . VAL A 1 270 ? -4.952 -16.629 -0.357 1.00 96.69 270 VAL A C 1
ATOM 2102 O O . VAL A 1 270 ? -5.581 -15.727 -0.907 1.00 96.69 270 VAL A O 1
ATOM 2105 N N . LEU A 1 271 ? -3.833 -17.148 -0.867 1.00 95.56 271 LEU A N 1
ATOM 2106 C CA . LEU A 1 271 ? -3.315 -16.764 -2.176 1.00 95.56 271 LEU A CA 1
ATOM 2107 C C . LEU A 1 271 ? -4.065 -17.516 -3.277 1.00 95.56 271 LEU A C 1
ATOM 2109 O O . LEU A 1 271 ? -3.999 -18.742 -3.358 1.00 95.56 271 LEU A O 1
ATOM 2113 N N . HIS A 1 272 ? -4.700 -16.758 -4.158 1.00 93.69 272 HIS A N 1
ATOM 2114 C CA . HIS A 1 272 ? -5.227 -17.202 -5.439 1.00 93.69 272 HIS A CA 1
ATOM 2115 C C . HIS A 1 272 ? -4.267 -16.771 -6.544 1.00 93.69 272 HIS A C 1
ATOM 2117 O O . HIS A 1 272 ? -3.809 -15.627 -6.582 1.00 93.69 272 HIS A O 1
ATOM 2123 N N . ILE A 1 273 ? -3.941 -17.707 -7.431 1.00 92.56 273 ILE A N 1
ATOM 2124 C CA . ILE A 1 273 ? -3.010 -17.493 -8.538 1.00 92.56 273 ILE A CA 1
ATOM 2125 C C . ILE A 1 273 ? -3.802 -17.482 -9.838 1.00 92.56 273 ILE A C 1
ATOM 2127 O O . ILE A 1 273 ? -4.457 -18.469 -10.174 1.00 92.56 273 ILE A O 1
ATOM 2131 N N . GLU A 1 274 ? -3.697 -16.386 -10.584 1.00 87.81 274 GLU A N 1
ATOM 2132 C CA . GLU A 1 274 ? -4.249 -16.279 -11.932 1.00 87.81 274 GLU A CA 1
ATOM 2133 C C . GLU A 1 274 ? -3.102 -16.284 -12.958 1.00 87.81 274 GLU A C 1
ATOM 2135 O O . GLU A 1 274 ? -2.317 -15.331 -13.002 1.00 87.81 274 GLU A O 1
ATOM 2140 N N . PRO A 1 275 ? -2.949 -17.348 -13.766 1.00 89.00 275 PRO A N 1
ATOM 2141 C CA . PRO A 1 275 ? -1.852 -17.445 -14.721 1.00 89.00 275 PRO A CA 1
ATOM 2142 C C . PRO A 1 275 ? -2.003 -16.420 -15.849 1.00 89.00 275 PRO A C 1
ATOM 2144 O O . PRO A 1 275 ? -3.079 -16.250 -16.420 1.00 89.00 275 PRO A O 1
ATOM 2147 N N . LEU A 1 276 ? -0.896 -15.777 -16.224 1.00 83.81 276 LEU A N 1
ATOM 2148 C CA . LEU A 1 276 ? -0.853 -14.865 -17.362 1.00 83.81 276 LEU A CA 1
ATOM 2149 C C . LEU A 1 276 ? -0.421 -15.627 -18.617 1.00 83.81 276 LEU A C 1
ATOM 2151 O O . LEU A 1 276 ? 0.753 -15.955 -18.788 1.00 83.81 276 LEU A O 1
ATOM 2155 N N . VAL A 1 277 ? -1.374 -15.880 -19.516 1.00 82.19 277 VAL A N 1
ATOM 2156 C CA . VAL A 1 277 ? -1.127 -16.578 -20.785 1.00 82.19 277 VAL A CA 1
ATOM 2157 C C . VAL A 1 277 ? -0.928 -15.564 -21.909 1.00 82.19 277 VAL A C 1
ATOM 2159 O O . VAL A 1 277 ? -1.801 -14.743 -22.190 1.00 82.19 277 VAL A O 1
ATOM 2162 N N . TYR A 1 278 ? 0.229 -15.627 -22.569 1.00 79.56 278 TYR A N 1
ATOM 2163 C CA . TYR A 1 278 ? 0.569 -14.768 -23.702 1.00 79.56 278 TYR A CA 1
ATOM 2164 C C . TYR A 1 278 ? 0.586 -15.597 -24.989 1.00 79.56 278 TYR A C 1
ATOM 2166 O O . TYR A 1 278 ? 1.496 -16.389 -25.210 1.00 79.56 278 TYR A O 1
ATOM 2174 N N . GLU A 1 279 ? -0.420 -15.412 -25.843 1.00 80.88 279 GLU A N 1
ATOM 2175 C CA . GLU A 1 279 ? -0.569 -16.195 -27.083 1.00 80.88 279 GLU A CA 1
ATOM 2176 C C . GLU A 1 279 ? 0.160 -15.563 -28.275 1.00 80.88 279 GLU A C 1
ATOM 2178 O O . GLU A 1 279 ? 0.710 -16.252 -29.129 1.00 80.88 279 GLU A O 1
ATOM 2183 N N . ASN A 1 280 ? 0.183 -14.230 -28.321 1.00 81.50 280 ASN A N 1
ATOM 2184 C CA . ASN A 1 280 ? 0.605 -13.486 -29.510 1.00 81.50 280 ASN A CA 1
ATOM 2185 C C . ASN A 1 280 ? 2.022 -12.912 -29.403 1.00 81.50 280 ASN A C 1
ATOM 2187 O O . ASN A 1 280 ? 2.537 -12.359 -30.376 1.00 81.50 280 ASN A O 1
ATOM 2191 N N . ILE A 1 281 ? 2.632 -12.962 -28.216 1.00 74.38 281 ILE A N 1
ATOM 2192 C CA . ILE A 1 281 ? 3.921 -12.326 -27.935 1.00 74.38 281 ILE A CA 1
ATOM 2193 C C . ILE A 1 281 ? 4.739 -13.243 -27.032 1.00 74.38 281 ILE A C 1
ATOM 2195 O O . ILE A 1 281 ? 4.291 -13.627 -25.955 1.00 74.38 281 ILE A O 1
ATOM 2199 N N . GLU A 1 282 ? 5.962 -13.542 -27.459 1.00 79.25 282 GLU A N 1
ATOM 2200 C CA . GLU A 1 282 ? 6.953 -14.222 -26.631 1.00 79.25 282 GLU A CA 1
ATOM 2201 C C . GLU A 1 282 ? 7.458 -13.277 -25.530 1.00 79.25 282 GLU A C 1
ATOM 2203 O O . GLU A 1 282 ? 7.883 -12.148 -25.800 1.00 79.25 282 GLU A O 1
ATOM 2208 N N . LEU A 1 283 ? 7.429 -13.744 -24.282 1.00 76.88 283 LEU A N 1
ATOM 2209 C CA . LEU A 1 283 ? 7.973 -13.010 -23.146 1.00 76.88 283 LEU A CA 1
ATOM 2210 C C . LEU A 1 283 ? 9.497 -12.895 -23.256 1.00 76.88 283 LEU A C 1
ATOM 2212 O O . LEU A 1 283 ? 10.198 -13.882 -23.463 1.00 76.88 283 LEU A O 1
ATOM 2216 N N . LYS A 1 284 ? 10.017 -11.675 -23.090 1.00 74.25 284 LYS A N 1
ATOM 2217 C CA . LYS A 1 284 ? 11.458 -11.403 -23.057 1.00 74.25 284 LYS A CA 1
ATOM 2218 C C . LYS A 1 284 ? 11.810 -10.548 -21.852 1.00 74.25 284 LYS A C 1
ATOM 2220 O O . LYS A 1 284 ? 11.129 -9.562 -21.560 1.00 74.25 284 LYS A O 1
ATOM 2225 N N . ALA A 1 285 ? 12.902 -10.911 -21.185 1.00 69.00 285 ALA A N 1
ATOM 2226 C CA . ALA A 1 285 ? 13.473 -10.110 -20.114 1.00 69.00 285 ALA A CA 1
ATOM 2227 C C . ALA A 1 285 ? 13.896 -8.731 -20.647 1.00 69.00 285 ALA A C 1
ATOM 2229 O O . ALA A 1 285 ? 14.425 -8.596 -21.754 1.00 69.00 285 ALA A O 1
ATOM 2230 N N . ARG A 1 286 ? 13.637 -7.688 -19.857 1.00 66.38 286 ARG A N 1
ATOM 2231 C CA . ARG A 1 286 ? 13.971 -6.307 -20.209 1.00 66.38 286 ARG A CA 1
ATOM 2232 C C . ARG A 1 286 ? 15.320 -5.927 -19.595 1.00 66.38 286 ARG A C 1
ATOM 2234 O O . ARG A 1 286 ? 15.367 -5.669 -18.401 1.00 66.38 286 ARG A O 1
ATOM 2241 N N . SER A 1 287 ? 16.351 -5.822 -20.432 1.00 65.50 287 SER A N 1
ATOM 2242 C CA . SER A 1 287 ? 17.646 -5.204 -20.098 1.00 65.50 287 SER A CA 1
ATOM 2243 C C . SER A 1 287 ? 17.608 -3.701 -20.385 1.00 65.50 287 SER A C 1
ATOM 2245 O O . SER A 1 287 ? 17.007 -3.284 -21.386 1.00 65.50 287 SER A O 1
ATOM 2247 N N . TYR A 1 288 ? 18.226 -2.891 -19.522 1.00 64.38 288 TYR A N 1
ATOM 2248 C CA . TYR A 1 288 ? 18.446 -1.458 -19.776 1.00 64.38 288 TYR A CA 1
ATOM 2249 C C . TYR A 1 288 ? 19.856 -1.150 -20.297 1.00 64.38 288 TYR A C 1
ATOM 2251 O O . TYR A 1 288 ? 20.146 0.012 -20.595 1.00 64.38 288 TYR A O 1
ATOM 2259 N N . LYS A 1 289 ? 20.699 -2.177 -20.430 1.00 57.00 289 LYS A N 1
ATOM 2260 C CA . LYS A 1 289 ? 21.938 -2.133 -21.211 1.00 57.00 289 LYS A CA 1
ATOM 2261 C C . LYS A 1 289 ? 21.662 -2.267 -22.706 1.00 57.00 289 LYS A C 1
ATOM 2263 O O . LYS A 1 289 ? 20.753 -3.056 -23.064 1.00 57.00 289 LYS A O 1
#

Foldseek 3Di:
DDDDDPVQADDDPVCRVVVCVVPDDDDDLVCQCVDEAEQEDCAPVSVVVQVVSVVSPHNYDYDYDDPFDDDRCRLPVPPDPPDQDPDPPPPTDPVCCCVVPPCCCCCVPVCVVVPPPDDDDCPDPVNVVVVVVVVVLLVLAAPAPADDALVVLVVQLVVLCPPAVAQEHELVSLVVSLVSLVVSLVCLSRHYHQDDHPVDDGVSSVSSVVSNVSSQVSNLSSVVLNVPPFFDDSNHYPNHADPVRHTNGDCPPPQWDWDWQDPPGSVPTDTDTGHHDDDPHDDDDDDPD

Radius of gyration: 25.3 Å; chains: 1; bounding box: 64×54×68 Å

Sequence (289 aa):
MSVLDSKIPEGPLKDKWTNHKNKINVINPSNKRLIDVIVVGTGLAGGAAAASLAELGYNVKSFCYQDSPRRAHSIAAQGGINAAKNYQGDGDSTYRLFYDTINPYTVGDYLASDIRTGAIPTNTPEFDEAEKAVTDQINHFINNKGTKPVDYFHRRLGKVMWDKVGMSRNPEGLKQAIEEIRQIRKDFWENVRVPGTADSMNPELEKAGRVADFLELGELFARDALAREESCGGHFREDHATEDGEAARDDANFAHVSAWEYKGDPSEAVLHIEPLVYENIELKARSYK

Secondary structure (DSSP, 8-state):
-PPP---PPPS-HHHHHHHHHHHSPPPPGGGGGG-EEEEE--SHHHHHHHHHHHHTT-EEEEE---SS----TTT--TT--------TTT---HHHHIIIIIHHHIIIIISTTGGG--PPPS-SHHHHHHHHHHHHHHHHHHH----EEHHHHHHHHHHHHHHHSSSEE-HHHHHHHHHHHHHHHHHHHHHEE--S-SSS--HHHHHHHHHHHHHHHHHHHHHHHHH--S-BTTBEEGGGB-TTSSB---HHHH-EEEEEEP-SSGGGPEEEEEE---SSS--------

pLDDT: mean 85.49, std 14.62, range [34.78, 98.75]